Protein AF-A0A533SPH5-F1 (afdb_monomer_lite)

Radius of gyration: 18.31 Å; chains: 1; bounding box: 42×36×53 Å

Foldseek 3Di:
DPDPPDVLQCLLQLLVCCQQQCAPPPPRHGDCVVVVCVVVVVDDPDPCSVCVVVVVQLVVPVVPDPSVVSVVLVVVLVVVLSVLSNLLSLLQVLQLVCLVVVLADDDPPDPDSGNHLVCPCVPVPPDPPRDDVSSNLSNCLVPWQSVQLNVCSVVVNPCSNPPRHVVSSVVSSVVSVVSSVVSVVPDDD

Secondary structure (DSSP, 8-state):
----S-HHHHHHHHHHHHHTTSS-TTT----HHHHHHHHTT-S--SHHHHHHHHHHHHHHHTTTS-HHHHHHHHHHHHHHHHHHHHHHHHHHHHHHHHHHTTSS---TT-SSSS--GGGTTTTT-S--TT--HHHHHHHHIIIIIHHHHHHHHHTT-HHIIIIIIIHHHHHHHHHHHHHHHHHHHH---

Structure (mmCIF, N/CA/C/O backbone):
data_AF-A0A533SPH5-F1
#
_entry.id   AF-A0A533SPH5-F1
#
loop_
_atom_site.group_PDB
_atom_site.id
_atom_site.type_symbol
_atom_site.label_atom_id
_atom_site.label_alt_id
_atom_site.label_comp_id
_atom_site.label_asym_id
_atom_site.label_entity_id
_atom_site.label_seq_id
_atom_site.pdbx_PDB_ins_code
_atom_site.Cartn_x
_atom_site.Cartn_y
_atom_site.Cartn_z
_atom_site.occupancy
_atom_site.B_iso_or_equiv
_atom_site.auth_seq_id
_atom_site.auth_comp_id
_atom_site.auth_asym_id
_atom_site.auth_atom_id
_atom_site.pdbx_PDB_model_num
ATOM 1 N N . LEU A 1 1 ? 4.554 12.595 8.517 1.00 50.22 1 LEU A N 1
ATOM 2 C CA . LEU A 1 1 ? 3.342 11.995 9.118 1.00 50.22 1 LEU A CA 1
ATOM 3 C C . LEU A 1 1 ? 3.678 11.599 10.548 1.00 50.22 1 LEU A C 1
ATOM 5 O O . LEU A 1 1 ? 4.747 11.027 10.735 1.00 50.22 1 LEU A O 1
ATOM 9 N N . HIS A 1 2 ? 2.824 11.891 11.535 1.00 45.62 2 HIS A N 1
ATOM 10 C CA . HIS A 1 2 ? 2.998 11.326 12.877 1.00 45.62 2 HIS A CA 1
ATOM 11 C C . HIS A 1 2 ? 2.583 9.853 12.845 1.00 45.62 2 HIS A C 1
ATOM 13 O O . HIS A 1 2 ? 1.449 9.484 13.129 1.00 45.62 2 HIS A O 1
ATOM 19 N N . LEU A 1 3 ? 3.517 9.021 12.404 1.00 49.38 3 LEU A N 1
ATOM 20 C CA . LEU A 1 3 ? 3.443 7.580 12.549 1.00 49.38 3 LEU A CA 1
ATOM 21 C C . LEU A 1 3 ? 4.056 7.261 13.920 1.00 49.38 3 LEU A C 1
ATOM 23 O O . LEU A 1 3 ? 5.095 7.836 14.249 1.00 49.38 3 LEU A O 1
ATOM 27 N N . PRO A 1 4 ? 3.441 6.396 14.745 1.00 44.53 4 PRO A N 1
ATOM 28 C CA . PRO A 1 4 ? 4.050 5.953 15.994 1.00 44.53 4 PRO A CA 1
ATOM 29 C C . PRO A 1 4 ? 5.496 5.510 15.750 1.00 44.53 4 PRO A C 1
ATOM 31 O O . PRO A 1 4 ? 5.744 4.779 14.790 1.00 44.53 4 PRO A O 1
ATOM 34 N N . ALA A 1 5 ? 6.414 5.969 16.605 1.00 43.00 5 ALA A N 1
ATOM 35 C CA . ALA A 1 5 ? 7.873 5.927 16.453 1.00 43.00 5 ALA A CA 1
ATOM 36 C C . ALA A 1 5 ? 8.498 4.515 16.528 1.00 43.00 5 ALA A C 1
ATOM 38 O O . ALA A 1 5 ? 9.475 4.288 17.238 1.00 43.00 5 ALA A O 1
ATOM 39 N N . ALA A 1 6 ? 7.936 3.540 15.815 1.00 47.00 6 ALA A N 1
ATOM 40 C CA . ALA A 1 6 ? 8.564 2.248 15.598 1.00 47.00 6 ALA A CA 1
ATOM 41 C C . ALA A 1 6 ? 9.538 2.380 14.407 1.00 47.00 6 ALA A C 1
ATOM 43 O O . ALA A 1 6 ? 9.080 2.617 13.287 1.00 47.00 6 ALA A O 1
ATOM 44 N N . PRO A 1 7 ? 10.860 2.215 14.601 1.00 41.62 7 PRO A N 1
ATOM 45 C CA . PRO A 1 7 ? 11.872 2.488 13.572 1.00 41.62 7 PRO A CA 1
ATOM 46 C C . PRO A 1 7 ? 11.686 1.684 12.274 1.00 41.62 7 PRO A C 1
ATOM 48 O O . PRO A 1 7 ? 12.021 2.169 11.198 1.00 41.62 7 PRO A O 1
ATOM 51 N N . HIS A 1 8 ? 11.087 0.492 12.343 1.00 51.03 8 HIS A N 1
ATOM 52 C CA . HIS A 1 8 ? 10.819 -0.349 11.168 1.00 51.03 8 HIS A CA 1
ATOM 53 C C . HIS A 1 8 ? 9.643 0.145 10.312 1.00 51.03 8 HIS A C 1
ATOM 55 O O . HIS A 1 8 ? 9.606 -0.098 9.112 1.00 51.03 8 HIS A O 1
ATOM 61 N N . ARG A 1 9 ? 8.702 0.893 10.903 1.00 58.78 9 ARG A N 1
ATOM 62 C CA . ARG A 1 9 ? 7.465 1.307 10.227 1.00 58.78 9 ARG A CA 1
ATOM 63 C C . ARG A 1 9 ? 7.708 2.364 9.148 1.00 58.78 9 ARG A C 1
ATOM 65 O O . ARG A 1 9 ? 7.001 2.374 8.151 1.00 58.78 9 ARG A O 1
ATOM 72 N N . HIS A 1 10 ? 8.712 3.223 9.322 1.00 61.75 10 HIS A N 1
ATOM 73 C CA . HIS A 1 10 ? 9.077 4.217 8.309 1.00 61.75 10 HIS A CA 1
ATOM 74 C C . HIS A 1 10 ? 9.697 3.564 7.070 1.00 61.75 10 HIS A C 1
ATOM 76 O O . HIS A 1 10 ? 9.250 3.829 5.961 1.00 61.75 10 HIS A O 1
ATOM 82 N N . ALA A 1 11 ? 10.646 2.642 7.258 1.00 66.25 11 ALA A N 1
ATOM 83 C CA . ALA A 1 11 ? 11.302 1.951 6.147 1.00 66.25 11 ALA A CA 1
ATOM 84 C C . ALA A 1 11 ? 10.314 1.161 5.269 1.00 66.25 11 ALA A C 1
ATOM 86 O O . ALA A 1 11 ? 10.463 1.141 4.050 1.00 66.25 11 ALA A O 1
ATOM 87 N N . ASP A 1 12 ? 9.288 0.566 5.881 1.00 77.50 12 ASP A N 1
ATOM 88 C CA . ASP A 1 12 ? 8.272 -0.210 5.166 1.00 77.50 12 ASP A CA 1
ATOM 89 C C . ASP A 1 12 ? 7.229 0.684 4.455 1.00 77.50 12 ASP A C 1
ATOM 91 O O . ASP A 1 12 ? 6.662 0.293 3.436 1.00 77.50 12 ASP A O 1
ATOM 95 N N . GLN A 1 13 ? 6.974 1.900 4.957 1.00 78.38 13 GLN A N 1
ATOM 96 C CA . GLN A 1 13 ? 5.937 2.800 4.428 1.00 78.38 13 GLN A CA 1
ATOM 97 C C . GLN A 1 13 ? 6.463 3.848 3.442 1.00 78.38 13 GLN A C 1
ATOM 99 O O . GLN A 1 13 ? 5.707 4.292 2.573 1.00 78.38 13 GLN A O 1
ATOM 104 N N . ASP A 1 14 ? 7.741 4.218 3.531 1.00 85.69 14 ASP A N 1
ATOM 105 C CA . ASP A 1 14 ? 8.368 5.208 2.653 1.00 85.69 14 ASP A CA 1
ATOM 106 C C . ASP A 1 14 ? 8.197 4.879 1.157 1.00 85.69 14 ASP A C 1
ATOM 108 O O . ASP A 1 14 ? 7.782 5.780 0.426 1.00 85.69 14 ASP A O 1
ATOM 112 N N . PRO A 1 15 ? 8.383 3.628 0.676 1.00 91.94 15 PRO A N 1
ATOM 113 C CA . PRO A 1 15 ? 8.165 3.308 -0.737 1.00 91.94 15 PRO A CA 1
ATOM 114 C C . PRO A 1 15 ? 6.724 3.572 -1.189 1.00 91.94 15 PRO A C 1
ATOM 116 O O . PRO A 1 15 ? 6.487 4.080 -2.283 1.00 91.94 15 PRO A O 1
ATOM 119 N N . THR A 1 16 ? 5.741 3.290 -0.328 1.00 92.44 16 THR A N 1
ATOM 120 C CA . THR A 1 16 ? 4.328 3.570 -0.630 1.00 92.44 16 THR A CA 1
ATOM 121 C C . THR A 1 16 ? 4.068 5.074 -0.684 1.00 92.44 16 THR A C 1
ATOM 123 O O . THR A 1 16 ? 3.380 5.548 -1.586 1.00 92.44 16 THR A O 1
ATOM 126 N N . LEU A 1 17 ? 4.644 5.851 0.240 1.00 91.06 17 LEU A N 1
ATOM 127 C CA . LEU A 1 17 ? 4.539 7.312 0.219 1.00 91.06 17 LEU A CA 1
ATOM 128 C C . LEU A 1 17 ? 5.228 7.920 -1.012 1.00 91.06 17 LEU A C 1
ATOM 130 O O . LEU A 1 17 ? 4.705 8.877 -1.580 1.00 91.06 17 LEU A O 1
ATOM 134 N N . GLN A 1 18 ? 6.349 7.352 -1.457 1.00 92.31 18 GLN A N 1
ATOM 135 C CA . GLN A 1 18 ? 7.016 7.732 -2.704 1.00 92.31 18 GLN A CA 1
ATOM 136 C C . GLN A 1 18 ? 6.155 7.396 -3.929 1.00 92.31 18 GLN A C 1
ATOM 138 O O . GLN A 1 18 ? 5.974 8.244 -4.801 1.00 92.31 18 GLN A O 1
ATOM 143 N N . ALA A 1 19 ? 5.542 6.208 -3.966 1.00 92.75 19 ALA A N 1
ATOM 144 C CA . ALA A 1 19 ? 4.661 5.794 -5.059 1.00 92.75 19 ALA A CA 1
ATOM 145 C C . ALA A 1 19 ? 3.362 6.617 -5.130 1.00 92.75 19 ALA A C 1
ATOM 147 O O . ALA A 1 19 ? 2.798 6.804 -6.206 1.00 92.75 19 ALA A O 1
ATOM 148 N N . LEU A 1 20 ? 2.894 7.153 -4.001 1.00 91.50 20 LEU A N 1
ATOM 149 C CA . LEU A 1 20 ? 1.784 8.111 -3.938 1.00 91.50 20 LEU A CA 1
ATOM 150 C C . LEU A 1 20 ? 2.213 9.554 -4.246 1.00 91.50 20 LEU A C 1
ATOM 152 O O . LEU A 1 20 ? 1.379 10.457 -4.219 1.00 91.50 20 LEU A O 1
ATOM 156 N N . GLY A 1 21 ? 3.503 9.795 -4.488 1.00 89.06 21 GLY A N 1
ATOM 157 C CA . GLY A 1 21 ? 4.053 11.130 -4.692 1.00 89.06 21 GLY A CA 1
ATOM 158 C C . GLY A 1 21 ? 4.018 12.008 -3.442 1.00 89.06 21 GLY A C 1
ATOM 159 O O . GLY A 1 21 ? 4.173 13.209 -3.569 1.00 89.06 21 GLY A O 1
ATOM 160 N N . VAL A 1 22 ? 3.807 11.459 -2.243 1.00 88.81 22 VAL A N 1
ATOM 161 C CA . VAL A 1 22 ? 3.829 12.200 -0.963 1.00 88.81 22 VAL A CA 1
ATOM 162 C C . VAL A 1 22 ? 5.261 12.466 -0.489 1.00 88.81 22 VAL A C 1
ATOM 164 O O . VAL A 1 22 ? 5.497 13.402 0.275 1.00 88.81 22 VAL A O 1
ATOM 167 N N . LEU A 1 23 ? 6.218 11.664 -0.953 1.00 89.56 23 LEU A N 1
ATOM 168 C CA . LEU A 1 23 ? 7.653 11.876 -0.784 1.00 89.56 23 LEU A CA 1
ATOM 169 C C . LEU A 1 23 ? 8.331 11.828 -2.153 1.00 89.56 23 LEU A C 1
ATOM 171 O O . LEU A 1 23 ? 7.978 11.000 -2.989 1.00 89.56 23 LEU A O 1
ATOM 175 N N . ASP A 1 24 ? 9.328 12.680 -2.372 1.00 88.56 24 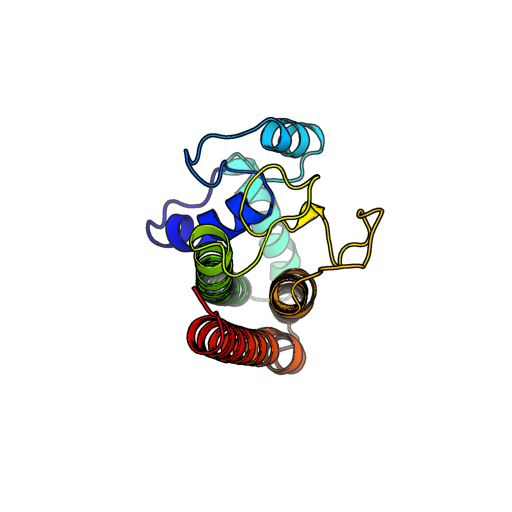ASP A N 1
ATOM 176 C CA . ASP A 1 24 ? 10.176 12.583 -3.559 1.00 88.56 24 ASP A CA 1
ATOM 177 C C . ASP A 1 24 ? 10.970 11.252 -3.542 1.00 88.56 24 ASP A C 1
ATOM 179 O O . ASP A 1 24 ? 11.599 10.920 -2.525 1.00 88.56 24 ASP A O 1
ATOM 183 N N . PRO A 1 25 ? 10.963 10.460 -4.633 1.00 87.44 25 PRO A N 1
ATOM 184 C CA . PRO A 1 25 ? 11.667 9.180 -4.683 1.00 87.44 25 PRO A CA 1
ATOM 185 C C . PRO A 1 25 ? 13.189 9.268 -4.481 1.00 87.44 25 PRO A C 1
ATOM 187 O O . PRO A 1 25 ? 13.789 8.332 -3.953 1.00 87.44 25 PRO A O 1
ATOM 190 N N . ALA A 1 26 ? 13.816 10.375 -4.885 1.00 84.81 26 ALA A N 1
ATOM 191 C CA . ALA A 1 26 ? 15.260 10.579 -4.824 1.00 84.81 26 ALA A CA 1
ATOM 192 C C . ALA A 1 26 ? 15.697 11.293 -3.538 1.00 84.81 26 ALA A C 1
ATOM 194 O O . ALA A 1 26 ? 16.651 10.865 -2.891 1.00 84.81 26 ALA A O 1
ATOM 195 N N . THR A 1 27 ? 15.012 12.373 -3.155 1.00 84.75 27 THR A N 1
ATOM 196 C CA . THR A 1 27 ? 15.425 13.225 -2.025 1.00 84.75 27 THR A CA 1
ATOM 197 C C . THR A 1 27 ? 14.689 12.912 -0.725 1.00 84.75 27 THR A C 1
ATOM 199 O O . THR A 1 27 ? 15.119 13.359 0.337 1.00 84.75 27 THR A O 1
ATOM 202 N N . ARG A 1 28 ? 13.573 12.169 -0.788 1.00 78.81 28 ARG A N 1
ATOM 203 C CA . ARG A 1 28 ? 12.634 11.935 0.327 1.00 78.81 28 ARG A CA 1
ATOM 204 C C . ARG A 1 28 ? 12.042 13.214 0.925 1.00 78.81 28 ARG A C 1
ATOM 206 O O . ARG A 1 28 ? 11.484 13.185 2.020 1.00 78.81 28 ARG A O 1
ATOM 213 N N . THR A 1 29 ? 12.137 14.341 0.223 1.00 79.88 29 THR A N 1
ATOM 214 C CA . THR A 1 29 ? 11.524 15.595 0.668 1.00 79.88 29 THR A CA 1
ATOM 215 C C . THR A 1 29 ? 10.058 15.650 0.243 1.00 79.88 29 THR A C 1
ATOM 217 O O . THR A 1 29 ? 9.728 15.144 -0.831 1.00 79.88 29 THR A O 1
ATOM 220 N N . PRO A 1 30 ? 9.164 16.272 1.027 1.00 77.69 30 PRO A N 1
ATOM 221 C CA . PRO A 1 30 ? 7.772 16.426 0.626 1.00 77.69 30 PRO A CA 1
ATOM 222 C C . PRO A 1 30 ? 7.593 17.308 -0.622 1.00 77.69 30 PRO A C 1
ATOM 224 O O . PRO A 1 30 ? 8.029 18.459 -0.603 1.00 77.69 30 PRO A O 1
ATOM 227 N N . PRO A 1 31 ? 6.931 16.821 -1.683 1.00 77.75 31 PRO A N 1
ATOM 228 C CA . PRO A 1 31 ? 6.565 17.615 -2.853 1.00 77.75 31 PRO A CA 1
ATOM 229 C C . PRO A 1 31 ? 5.163 18.254 -2.671 1.00 77.75 31 PRO A C 1
ATOM 231 O O . PRO A 1 31 ? 4.491 17.979 -1.670 1.00 77.75 31 PRO A O 1
ATOM 234 N N . PRO A 1 32 ? 4.658 19.061 -3.633 1.00 84.81 32 PRO A N 1
ATOM 235 C CA . PRO A 1 32 ? 3.359 19.751 -3.527 1.00 84.81 32 PRO A CA 1
ATOM 236 C C . PRO A 1 32 ? 2.150 18.848 -3.237 1.00 84.81 32 PRO A C 1
ATOM 238 O O . PRO A 1 32 ? 1.152 19.295 -2.673 1.00 84.81 32 PRO A O 1
ATOM 241 N N . VAL A 1 33 ? 2.234 17.558 -3.578 1.00 84.50 33 VAL A N 1
ATOM 242 C CA . VAL A 1 33 ? 1.197 16.565 -3.258 1.00 84.50 33 VAL A CA 1
ATOM 243 C C . VAL A 1 33 ? 0.961 16.463 -1.747 1.00 84.50 33 VAL A C 1
ATOM 245 O O . VAL A 1 33 ? -0.182 16.278 -1.334 1.00 84.50 33 VAL A O 1
ATOM 248 N N . LEU A 1 34 ? 1.987 16.637 -0.898 1.00 85.00 34 LEU A N 1
ATOM 249 C CA . LEU A 1 34 ? 1.783 16.631 0.555 1.00 85.00 34 LEU A CA 1
ATOM 250 C C . LEU A 1 34 ? 0.848 17.769 0.995 1.00 85.00 34 LEU A C 1
ATOM 252 O O . LEU A 1 34 ? 0.053 17.589 1.918 1.00 85.00 34 LEU A O 1
ATOM 256 N N . ASP A 1 35 ? 0.920 18.930 0.349 1.00 87.00 35 ASP A N 1
ATOM 257 C CA . ASP A 1 35 ? 0.057 20.057 0.696 1.00 87.00 35 ASP A CA 1
ATOM 258 C C . ASP A 1 35 ? -1.387 19.818 0.254 1.00 87.00 35 ASP A C 1
ATOM 260 O O . ASP A 1 35 ? -2.305 20.130 1.010 1.00 87.00 35 ASP A O 1
ATOM 264 N N . ALA A 1 36 ? -1.602 19.142 -0.879 1.00 88.44 36 ALA A N 1
ATOM 265 C CA . ALA A 1 36 ? -2.926 18.640 -1.242 1.00 88.44 36 ALA A CA 1
ATOM 266 C C . ALA A 1 36 ? -3.450 17.631 -0.200 1.00 88.44 36 ALA A C 1
ATOM 268 O O . ALA A 1 36 ? -4.572 17.778 0.279 1.00 88.44 36 ALA A O 1
ATOM 269 N N . VAL A 1 37 ? -2.626 16.663 0.226 1.00 86.44 37 VAL A N 1
ATOM 270 C CA . VAL A 1 37 ? -2.979 15.675 1.269 1.00 86.44 37 VAL A CA 1
ATOM 271 C C . VAL A 1 37 ? -3.408 16.349 2.577 1.00 86.44 37 VAL A C 1
ATOM 273 O O . VAL A 1 37 ? -4.369 15.901 3.205 1.00 86.44 37 VAL A O 1
ATOM 276 N N . LYS A 1 38 ? -2.729 17.432 2.978 1.00 87.44 38 LYS A N 1
ATOM 277 C CA . LYS A 1 38 ? -3.114 18.251 4.139 1.00 87.44 38 LYS A CA 1
ATOM 278 C C . LYS A 1 38 ? -4.431 18.989 3.907 1.00 87.44 38 LYS A C 1
ATOM 280 O O . LYS A 1 38 ? -5.296 18.957 4.775 1.00 87.44 38 LYS A O 1
ATOM 285 N N . ALA A 1 39 ? -4.575 19.651 2.758 1.00 90.38 39 ALA A N 1
ATOM 286 C CA . ALA A 1 39 ? -5.721 20.506 2.452 1.00 90.38 39 ALA A CA 1
ATOM 287 C C . ALA A 1 39 ? -7.056 19.747 2.450 1.00 90.38 39 ALA A C 1
ATOM 289 O O . ALA A 1 39 ? -8.083 20.326 2.792 1.00 90.38 39 ALA A O 1
ATOM 290 N N . VAL A 1 40 ? -7.041 18.456 2.100 1.00 90.38 40 VAL A N 1
ATOM 291 C CA . VAL A 1 40 ? -8.236 17.595 2.082 1.00 90.38 40 VAL A CA 1
ATOM 292 C C . VAL A 1 40 ? -8.300 16.584 3.240 1.00 90.38 40 VAL A C 1
ATOM 294 O O . VAL A 1 40 ? -9.078 15.637 3.177 1.00 90.38 40 VAL A O 1
ATOM 297 N N . ASP A 1 41 ? -7.497 16.771 4.296 1.00 86.75 41 ASP A N 1
ATOM 298 C CA . ASP A 1 41 ? -7.473 15.930 5.510 1.00 86.75 41 ASP A CA 1
ATOM 299 C C . ASP A 1 41 ? -7.373 14.408 5.234 1.00 86.75 41 ASP A C 1
ATOM 301 O O . ASP A 1 41 ? -8.001 13.574 5.898 1.00 86.75 41 ASP A O 1
ATOM 305 N N . LEU A 1 42 ? -6.553 14.025 4.246 1.00 85.38 42 LEU A N 1
ATOM 306 C CA . LEU A 1 42 ? -6.368 12.622 3.838 1.00 85.38 42 LEU A CA 1
ATOM 307 C C . LEU A 1 42 ? -5.429 11.829 4.756 1.00 85.38 42 LEU A C 1
ATOM 309 O O . LEU A 1 42 ? -5.394 10.601 4.690 1.00 85.38 42 LEU A O 1
ATOM 313 N N . ALA A 1 43 ? -4.652 12.503 5.605 1.00 85.38 43 ALA A N 1
ATOM 314 C CA . ALA A 1 43 ? -3.704 11.866 6.511 1.00 85.38 43 ALA A CA 1
ATOM 315 C C . ALA A 1 43 ? -3.794 12.458 7.919 1.00 85.38 43 ALA A C 1
ATOM 317 O O . ALA A 1 43 ? -3.898 13.669 8.100 1.00 85.38 43 ALA A O 1
ATOM 318 N N . ARG A 1 44 ? -3.670 11.605 8.940 1.00 87.62 44 ARG A N 1
ATOM 319 C CA . ARG A 1 44 ? -3.557 12.046 10.336 1.00 87.62 44 ARG A CA 1
ATOM 320 C C . ARG A 1 44 ? -2.104 12.406 10.630 1.00 87.62 44 ARG A C 1
ATOM 322 O O . ARG A 1 44 ? -1.221 11.552 10.611 1.00 87.62 44 ARG A O 1
ATOM 329 N N . LEU A 1 45 ? -1.848 13.699 10.830 1.00 84.31 45 LEU A N 1
ATOM 330 C CA . LEU A 1 45 ? -0.490 14.246 10.938 1.00 84.31 45 LEU A CA 1
ATOM 331 C C . LEU A 1 45 ? -0.039 14.529 12.370 1.00 84.31 45 LEU A C 1
ATOM 333 O O . LEU A 1 45 ? 1.151 14.764 12.568 1.00 84.31 45 LEU A O 1
ATOM 337 N N . THR A 1 46 ? -0.947 14.474 13.344 1.00 85.38 46 THR A N 1
ATOM 338 C CA . THR A 1 46 ? -0.646 14.616 14.774 1.00 85.38 46 THR A CA 1
ATOM 339 C C . THR A 1 46 ? -1.001 13.338 15.525 1.00 85.38 46 THR A C 1
ATOM 341 O O . THR A 1 46 ? -1.807 12.531 15.051 1.00 85.38 46 THR A O 1
ATOM 344 N N . LYS A 1 47 ? -0.409 13.156 16.709 1.00 85.25 47 LYS A N 1
ATOM 345 C CA . LYS A 1 47 ? -0.704 12.016 17.581 1.00 85.25 47 LYS A CA 1
ATOM 346 C C . LYS A 1 47 ? -2.171 11.986 17.976 1.00 85.25 47 LYS A C 1
ATOM 348 O O . LYS A 1 47 ? -2.819 10.950 17.902 1.00 85.25 47 LYS A O 1
ATOM 353 N N . GLU A 1 48 ? -2.696 13.143 18.346 1.00 89.69 48 GLU A N 1
ATOM 354 C CA . GLU A 1 48 ? -4.059 13.316 18.826 1.00 89.69 48 GLU A CA 1
ATOM 355 C C . GLU A 1 48 ? -5.059 12.932 17.730 1.00 89.69 48 GLU A C 1
ATOM 357 O O . GLU A 1 48 ? -5.997 12.174 17.975 1.00 89.69 48 GLU A O 1
ATOM 362 N N . ALA A 1 49 ? -4.819 13.388 16.495 1.00 89.56 49 ALA A N 1
ATOM 363 C CA . ALA A 1 49 ? -5.656 13.058 15.347 1.00 89.56 49 ALA A CA 1
ATOM 364 C C . ALA A 1 49 ? -5.556 11.572 14.953 1.00 89.56 49 ALA A C 1
ATOM 366 O O . ALA A 1 49 ? -6.527 11.006 14.449 1.00 89.56 49 ALA A O 1
ATOM 367 N N . PHE A 1 50 ? -4.402 10.934 15.178 1.00 88.06 50 PHE A N 1
ATOM 368 C CA . PHE A 1 50 ? -4.195 9.505 14.935 1.00 88.06 50 PHE A CA 1
ATOM 369 C C . PHE A 1 50 ? -4.880 8.625 15.996 1.00 88.06 50 PHE A C 1
ATOM 371 O O . PHE A 1 50 ? -5.518 7.628 15.658 1.00 88.06 50 PHE A O 1
ATOM 378 N N . ASP A 1 51 ? -4.801 9.008 17.271 1.00 89.75 51 ASP A N 1
ATOM 379 C CA . ASP A 1 51 ? -5.338 8.226 18.389 1.00 89.75 51 ASP A CA 1
ATOM 380 C C . ASP A 1 51 ? -6.858 8.381 18.552 1.00 89.75 51 ASP A C 1
ATOM 382 O O . ASP A 1 51 ? -7.534 7.449 18.998 1.00 89.75 51 ASP A O 1
ATOM 386 N N . ALA A 1 52 ? -7.431 9.534 18.189 1.00 93.81 52 ALA A N 1
ATOM 387 C CA . ALA A 1 52 ? -8.856 9.803 18.389 1.00 93.81 52 ALA A CA 1
ATOM 388 C C . ALA A 1 52 ? -9.789 8.757 17.726 1.00 93.81 52 ALA A C 1
ATOM 390 O O . ALA A 1 52 ? -10.688 8.257 18.413 1.00 93.81 52 ALA A O 1
ATOM 391 N N . PRO A 1 53 ? -9.586 8.334 16.457 1.00 93.25 53 PRO A N 1
ATOM 392 C CA . PRO A 1 53 ? -10.374 7.259 15.849 1.00 93.25 53 PRO A CA 1
ATOM 393 C C . PRO A 1 53 ? -10.226 5.909 16.563 1.00 93.25 53 PRO A C 1
ATOM 395 O O . PRO A 1 53 ? -11.218 5.198 16.733 1.00 93.25 53 PRO A O 1
ATOM 398 N N . ARG A 1 54 ? -9.013 5.563 17.022 1.00 94.50 54 ARG A N 1
ATOM 399 C CA . ARG A 1 54 ? -8.749 4.325 17.775 1.00 94.50 54 ARG A CA 1
ATOM 400 C C . ARG A 1 54 ? -9.526 4.310 19.087 1.00 94.50 54 ARG A C 1
ATOM 402 O O . ARG A 1 54 ? -10.226 3.340 19.367 1.00 94.50 54 ARG A O 1
ATOM 409 N N . ASN A 1 55 ? -9.449 5.394 19.854 1.00 96.44 55 ASN A N 1
ATOM 410 C CA . ASN A 1 55 ? -10.151 5.517 21.131 1.00 96.44 55 ASN A CA 1
ATOM 411 C C . ASN A 1 55 ? -11.673 5.489 20.946 1.00 96.44 55 ASN A C 1
ATOM 413 O O . ASN A 1 55 ? -12.374 4.822 21.707 1.00 96.44 55 ASN A O 1
ATOM 417 N N . LYS A 1 56 ? -12.183 6.139 19.889 1.00 97.88 56 LYS A N 1
ATOM 418 C CA . LYS A 1 56 ? -13.600 6.061 19.513 1.00 97.88 56 LYS A CA 1
ATOM 419 C C . LYS A 1 56 ? -14.029 4.619 19.235 1.00 97.88 56 LYS A C 1
ATOM 421 O O . LYS A 1 56 ? -15.069 4.200 19.738 1.00 97.88 56 LYS A O 1
ATOM 426 N N . MET A 1 57 ? -13.243 3.862 18.466 1.00 97.31 57 MET A N 1
ATOM 427 C CA . MET A 1 57 ? -13.568 2.471 18.143 1.00 97.31 57 MET A CA 1
ATOM 428 C C . MET A 1 57 ? -13.564 1.586 19.393 1.00 97.31 57 MET A C 1
ATOM 430 O O . MET A 1 57 ? -14.520 0.848 19.610 1.00 97.31 57 MET A O 1
ATOM 434 N N . ILE A 1 58 ? -12.560 1.737 20.267 1.00 97.94 58 ILE A N 1
ATOM 435 C CA . ILE A 1 58 ? -12.515 1.029 21.554 1.00 97.94 58 ILE A CA 1
ATOM 436 C C . ILE A 1 58 ? -13.793 1.299 22.358 1.00 97.94 58 ILE A C 1
ATOM 438 O O . ILE A 1 58 ? -14.455 0.360 22.784 1.00 97.94 58 ILE A O 1
ATOM 442 N N . GLY A 1 59 ? -14.199 2.566 22.492 1.00 98.38 59 GLY A N 1
ATOM 443 C CA . GLY A 1 59 ? -15.414 2.931 23.225 1.00 98.38 59 GLY A CA 1
ATOM 444 C C . GLY A 1 59 ? -16.711 2.370 22.627 1.00 98.38 59 GLY A C 1
ATOM 445 O O . GLY A 1 59 ? -17.649 2.089 23.370 1.00 98.38 59 GLY A O 1
ATOM 446 N N . ILE A 1 60 ? -16.788 2.189 21.305 1.00 98.19 60 ILE A N 1
ATOM 447 C CA . ILE A 1 60 ? -17.953 1.579 20.643 1.00 98.19 60 ILE A CA 1
ATOM 448 C C . ILE A 1 60 ? -17.984 0.072 20.901 1.00 98.19 60 ILE A C 1
ATOM 450 O O . ILE A 1 60 ? -19.000 -0.445 21.359 1.00 98.19 60 ILE A O 1
ATOM 454 N N . CYS A 1 61 ? -16.883 -0.629 20.631 1.00 97.56 61 CYS A N 1
ATOM 455 C CA . CYS A 1 61 ? -16.823 -2.087 20.722 1.00 97.56 61 CYS A CA 1
ATOM 456 C C . CYS A 1 61 ? -16.892 -2.581 22.177 1.00 97.56 61 CYS A C 1
ATOM 458 O O . CYS A 1 61 ? -17.489 -3.626 22.444 1.00 97.56 61 CYS A O 1
ATOM 460 N N . SER A 1 62 ? -16.364 -1.801 23.128 1.00 98.44 62 SER A N 1
ATOM 461 C CA . SER A 1 62 ? -16.433 -2.105 24.563 1.00 98.44 62 SER A CA 1
ATOM 462 C C . SER A 1 62 ? -17.848 -2.018 25.153 1.00 98.44 62 SER A C 1
ATOM 464 O O . SER A 1 62 ? -18.045 -2.370 26.311 1.00 98.44 62 SER A O 1
ATOM 466 N N . LYS A 1 63 ? -18.859 -1.584 24.382 1.00 98.50 63 LYS A N 1
ATOM 467 C CA . LYS A 1 63 ? -20.272 -1.688 24.793 1.00 98.50 63 LYS A CA 1
ATOM 468 C C . LYS A 1 63 ? -20.771 -3.134 24.829 1.00 98.50 63 LYS A C 1
ATOM 470 O O . LYS A 1 63 ? -21.754 -3.409 25.509 1.00 98.50 63 LYS A O 1
ATOM 475 N N . CYS A 1 64 ? -20.127 -4.032 24.081 1.00 98.56 64 CYS A N 1
ATOM 476 C CA . CYS A 1 64 ? -20.538 -5.433 23.947 1.00 98.56 64 CYS A CA 1
ATOM 477 C C . CYS A 1 64 ? -19.410 -6.432 24.252 1.00 98.56 64 CYS A C 1
ATOM 479 O O . CYS A 1 64 ? -19.694 -7.574 24.599 1.00 98.56 64 CYS A O 1
ATOM 481 N N . HIS A 1 65 ? -18.145 -6.026 24.129 1.00 98.31 65 HIS A N 1
ATOM 482 C CA . HIS A 1 65 ? -16.979 -6.884 24.345 1.00 98.31 65 HIS A CA 1
ATOM 483 C C . HIS A 1 65 ? -16.091 -6.358 25.477 1.00 98.31 65 HIS A C 1
ATOM 485 O O . HIS A 1 65 ? -16.140 -5.176 25.811 1.00 98.31 65 HIS A O 1
ATOM 491 N N . SER A 1 66 ? -15.240 -7.215 26.052 1.00 98.44 66 SER A N 1
ATOM 492 C CA . SER A 1 66 ? -14.228 -6.741 27.000 1.00 98.44 66 SER A CA 1
ATOM 493 C C . SER A 1 66 ? -13.239 -5.806 26.305 1.00 98.44 66 SER A C 1
ATOM 495 O O . SER A 1 66 ? -12.898 -5.974 25.131 1.00 98.44 66 SER A O 1
ATOM 497 N N . THR A 1 67 ? -12.754 -4.812 27.042 1.00 98.06 67 THR A N 1
ATOM 498 C CA . THR A 1 67 ? -11.810 -3.829 26.500 1.00 98.06 67 THR A CA 1
ATOM 499 C C . THR A 1 67 ? -10.499 -4.489 26.071 1.00 98.06 67 THR A C 1
ATOM 501 O O . THR A 1 67 ? -9.898 -4.080 25.079 1.00 98.06 67 THR A O 1
ATOM 504 N N . GLU A 1 68 ? -10.069 -5.528 26.782 1.00 98.19 68 GLU A N 1
ATOM 505 C CA . GLU A 1 68 ? -8.896 -6.341 26.469 1.00 98.19 68 GLU A CA 1
ATOM 506 C C . GLU A 1 68 ? -9.058 -7.033 25.114 1.00 98.19 68 GLU A C 1
ATOM 508 O O . GLU A 1 68 ? -8.184 -6.903 24.260 1.00 98.19 68 GLU A O 1
ATOM 513 N N . TYR A 1 69 ? -10.203 -7.687 24.878 1.00 97.62 69 TYR A N 1
ATOM 514 C CA . TYR A 1 69 ? -10.494 -8.334 23.598 1.00 97.62 69 TYR A CA 1
ATOM 515 C C . TYR A 1 69 ? -10.477 -7.324 22.448 1.00 97.62 69 TYR A C 1
ATOM 517 O O . TYR A 1 69 ? -9.844 -7.555 21.423 1.00 97.62 69 TYR A O 1
ATOM 525 N N . VAL A 1 70 ? -11.131 -6.173 22.625 1.00 97.75 70 VAL A N 1
ATOM 526 C CA . VAL A 1 70 ? -11.196 -5.127 21.595 1.00 97.75 70 VAL A CA 1
ATOM 527 C C . VAL A 1 70 ? -9.808 -4.593 21.246 1.00 97.75 70 VAL A C 1
ATOM 529 O O . VAL A 1 70 ? -9.478 -4.445 20.068 1.00 97.75 70 VAL A O 1
ATOM 532 N N . LYS A 1 71 ? -8.982 -4.306 22.259 1.00 96.88 71 LYS A N 1
ATOM 533 C CA . LYS A 1 71 ? -7.605 -3.844 22.049 1.00 96.88 71 LYS A CA 1
ATOM 534 C C . LYS A 1 71 ? -6.779 -4.886 21.302 1.00 96.88 71 LYS A C 1
ATOM 536 O O . LYS A 1 71 ? -6.051 -4.503 20.390 1.00 96.88 71 LYS A O 1
ATOM 541 N N . GLU A 1 72 ? -6.925 -6.164 21.644 1.00 96.94 72 GLU A N 1
ATOM 542 C CA . GLU A 1 72 ? -6.208 -7.249 20.974 1.00 96.94 72 GLU A CA 1
ATOM 543 C C . GLU A 1 72 ? -6.621 -7.377 19.502 1.00 96.94 72 GLU A C 1
ATOM 545 O O . GLU A 1 72 ? -5.7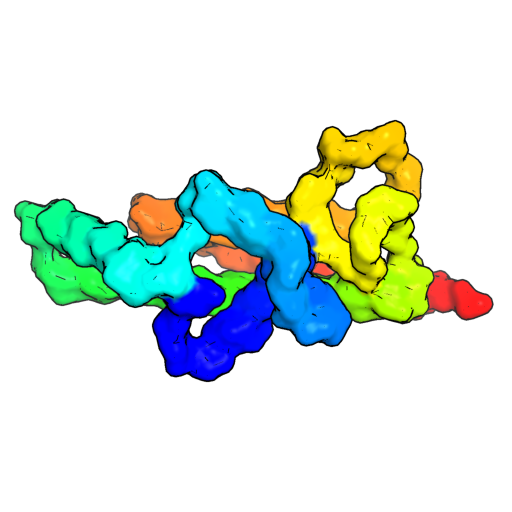62 -7.369 18.626 1.00 96.94 72 GLU A O 1
ATOM 550 N N . GLN A 1 73 ? -7.923 -7.374 19.193 1.00 95.88 73 GLN A N 1
ATOM 551 C CA . GLN A 1 73 ? -8.404 -7.452 17.805 1.00 95.88 73 GLN A CA 1
ATOM 552 C C . GLN A 1 73 ? -7.904 -6.281 16.946 1.00 95.88 73 GLN A C 1
ATOM 554 O O . GLN A 1 73 ? -7.426 -6.475 15.827 1.00 95.88 73 GLN A O 1
ATOM 559 N N . LEU A 1 74 ? -7.959 -5.053 17.474 1.00 95.81 74 LEU A N 1
ATOM 560 C CA . LEU A 1 74 ? -7.460 -3.876 16.758 1.00 95.81 74 LEU A CA 1
ATOM 561 C C . LEU A 1 74 ? -5.937 -3.916 16.584 1.00 95.81 74 LEU A C 1
ATOM 563 O O . LEU A 1 74 ? -5.438 -3.515 15.535 1.00 95.81 74 LEU A O 1
ATOM 567 N N . LYS A 1 75 ? -5.203 -4.433 17.577 1.00 94.94 75 LYS A N 1
ATOM 568 C CA . LYS A 1 75 ? -3.758 -4.645 17.476 1.00 94.94 75 LYS A CA 1
ATOM 569 C C . LYS A 1 75 ? -3.418 -5.692 16.410 1.00 94.94 75 LYS A C 1
ATOM 571 O O . LYS A 1 75 ? -2.510 -5.461 15.620 1.00 94.94 75 LYS A O 1
ATOM 576 N N . MET A 1 76 ? -4.152 -6.803 16.336 1.00 93.75 76 MET A N 1
ATOM 577 C CA . MET A 1 76 ? -3.975 -7.801 15.274 1.00 93.75 76 MET A CA 1
ATOM 578 C C . MET A 1 76 ? -4.188 -7.184 13.883 1.00 93.75 76 MET A C 1
ATOM 580 O O . MET A 1 76 ? -3.416 -7.460 12.963 1.00 93.75 76 MET A O 1
ATOM 584 N N . GLY A 1 77 ? -5.189 -6.304 13.747 1.00 93.31 77 GLY A N 1
ATOM 585 C CA . GLY A 1 77 ? -5.415 -5.500 12.543 1.00 93.31 77 GLY A CA 1
ATOM 586 C C . GLY A 1 77 ? -4.250 -4.556 12.211 1.00 93.31 77 GLY A C 1
ATOM 587 O O . GLY A 1 77 ? -3.870 -4.429 11.051 1.00 93.31 77 GLY A O 1
ATOM 588 N N . ASP A 1 78 ? -3.622 -3.931 13.207 1.00 93.25 78 ASP A N 1
ATOM 589 C CA . ASP A 1 78 ? -2.419 -3.114 12.985 1.00 93.25 78 ASP A CA 1
ATOM 590 C C . ASP A 1 78 ? -1.220 -3.967 12.544 1.00 93.25 78 ASP A C 1
ATOM 592 O O . ASP A 1 78 ? -0.497 -3.603 11.614 1.00 93.25 78 ASP A O 1
ATOM 596 N N . ASP A 1 79 ? -1.017 -5.116 13.192 1.00 92.88 79 ASP A N 1
ATOM 597 C CA . ASP A 1 79 ? 0.117 -6.006 12.943 1.00 92.88 79 ASP A CA 1
ATOM 598 C C . ASP A 1 79 ? 0.090 -6.571 11.515 1.00 92.88 79 ASP A C 1
ATOM 600 O O . ASP A 1 79 ? 1.131 -6.648 10.856 1.00 92.88 79 ASP A O 1
ATOM 604 N N . ILE A 1 80 ? -1.084 -6.971 11.010 1.00 92.06 80 ILE A N 1
ATOM 605 C CA . ILE A 1 80 ? -1.201 -7.438 9.624 1.00 92.06 80 ILE A CA 1
ATOM 606 C C . ILE A 1 80 ? -0.954 -6.305 8.630 1.00 92.06 80 ILE A C 1
ATOM 608 O O . ILE A 1 80 ? -0.281 -6.534 7.627 1.00 92.06 80 ILE A O 1
ATOM 612 N N . MET A 1 81 ? -1.418 -5.083 8.912 1.00 93.00 81 MET A N 1
ATOM 613 C CA . MET A 1 81 ? -1.175 -3.951 8.020 1.00 93.00 81 MET A CA 1
ATOM 614 C C . MET A 1 81 ? 0.306 -3.593 7.959 1.00 93.00 81 MET A C 1
ATOM 616 O O . MET A 1 81 ? 0.809 -3.324 6.875 1.00 93.00 81 MET A O 1
ATOM 620 N N . MET A 1 82 ? 1.034 -3.692 9.074 1.00 91.44 82 MET A N 1
ATOM 621 C CA . MET A 1 82 ? 2.493 -3.544 9.065 1.00 91.44 82 MET A CA 1
ATOM 622 C C . MET A 1 82 ? 3.177 -4.602 8.190 1.00 91.44 82 MET A C 1
ATOM 624 O O . MET A 1 82 ? 4.074 -4.283 7.413 1.00 91.44 82 MET A O 1
ATOM 628 N N . LYS A 1 83 ? 2.746 -5.866 8.275 1.00 94.06 83 LYS A N 1
ATOM 629 C CA . LYS A 1 83 ? 3.293 -6.944 7.433 1.00 94.06 83 LYS A CA 1
ATOM 630 C C . LYS A 1 83 ? 2.954 -6.743 5.952 1.00 94.06 83 LYS A C 1
ATOM 632 O O . LYS A 1 83 ? 3.804 -6.982 5.098 1.00 94.06 83 LYS A O 1
ATOM 637 N N . ALA A 1 84 ? 1.735 -6.296 5.655 1.00 95.19 84 ALA A N 1
ATOM 638 C CA . ALA A 1 84 ? 1.296 -5.972 4.303 1.00 95.19 84 ALA A CA 1
ATOM 639 C C . ALA A 1 84 ? 2.077 -4.780 3.725 1.00 95.19 84 ALA A C 1
ATOM 641 O O . ALA A 1 84 ? 2.490 -4.836 2.571 1.00 95.19 84 ALA A O 1
ATOM 642 N N . ASP A 1 85 ? 2.341 -3.743 4.527 1.00 93.69 85 ASP A N 1
ATOM 643 C CA . ASP A 1 85 ? 3.151 -2.584 4.131 1.00 93.69 85 ASP A CA 1
ATOM 644 C C . ASP A 1 85 ? 4.584 -2.991 3.796 1.00 93.69 85 ASP A C 1
ATOM 646 O O . ASP A 1 85 ? 5.098 -2.597 2.754 1.00 93.69 85 ASP A O 1
ATOM 650 N N . ARG A 1 86 ? 5.198 -3.863 4.603 1.00 95.00 86 ARG A N 1
ATOM 651 C CA . ARG A 1 86 ? 6.528 -4.410 4.306 1.00 95.00 86 ARG A CA 1
ATOM 652 C C . ARG A 1 86 ? 6.563 -5.159 2.972 1.00 95.00 86 ARG A C 1
ATOM 654 O O . ARG A 1 86 ? 7.467 -4.948 2.167 1.00 95.00 86 ARG A O 1
ATOM 661 N N . MET A 1 87 ? 5.571 -6.016 2.728 1.00 96.75 87 MET A N 1
ATOM 662 C CA . MET A 1 87 ? 5.445 -6.760 1.469 1.00 96.75 87 MET A CA 1
ATOM 663 C C . MET A 1 87 ? 5.229 -5.820 0.271 1.00 96.75 87 MET A C 1
ATOM 665 O O . MET A 1 87 ? 5.809 -6.016 -0.795 1.00 96.75 87 MET A O 1
ATOM 669 N N . MET A 1 88 ? 4.420 -4.774 0.460 1.00 97.00 88 MET A N 1
ATOM 670 C CA . MET A 1 88 ? 4.177 -3.733 -0.537 1.00 97.00 88 MET A CA 1
ATOM 671 C C . MET A 1 88 ? 5.455 -2.944 -0.843 1.00 97.00 88 MET A C 1
ATOM 673 O O . MET A 1 88 ? 5.765 -2.715 -2.008 1.00 97.00 88 MET A O 1
ATOM 677 N N . GLY A 1 89 ? 6.220 -2.566 0.184 1.00 96.31 89 GLY A N 1
ATOM 678 C CA . GLY A 1 89 ? 7.488 -1.856 0.039 1.00 96.31 89 GLY A CA 1
ATOM 679 C C . GLY A 1 89 ? 8.513 -2.646 -0.774 1.00 96.31 89 GLY A C 1
ATOM 680 O O . GLY A 1 89 ? 9.140 -2.087 -1.672 1.00 96.31 89 GLY A O 1
ATOM 681 N N . GLU A 1 90 ? 8.619 -3.957 -0.533 1.00 97.50 90 GLU A N 1
ATOM 682 C CA . GLU A 1 90 ? 9.459 -4.859 -1.331 1.00 97.50 90 GLU A CA 1
ATOM 683 C C . GLU A 1 90 ? 9.038 -4.873 -2.809 1.00 97.50 90 GLU A C 1
ATOM 685 O O . GLU A 1 90 ? 9.874 -4.680 -3.693 1.00 97.50 90 GLU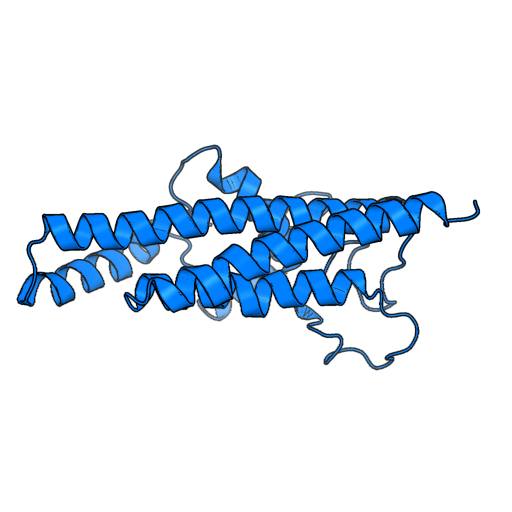 A O 1
ATOM 690 N N . ALA A 1 91 ? 7.742 -5.043 -3.086 1.00 98.44 91 ALA A N 1
ATOM 691 C CA . ALA A 1 91 ? 7.216 -5.036 -4.449 1.00 98.44 91 ALA A CA 1
ATOM 692 C C . ALA A 1 91 ? 7.484 -3.704 -5.172 1.00 98.44 91 ALA A C 1
ATOM 694 O O . ALA A 1 91 ? 7.924 -3.701 -6.323 1.00 98.44 91 ALA A O 1
ATOM 695 N N . ILE A 1 92 ? 7.268 -2.570 -4.493 1.00 97.69 92 ILE A N 1
ATOM 696 C CA . ILE A 1 92 ? 7.535 -1.235 -5.047 1.00 97.69 92 ILE A CA 1
ATOM 697 C C . ILE A 1 92 ? 9.016 -1.088 -5.388 1.00 97.69 92 ILE A C 1
ATOM 699 O O . ILE A 1 92 ? 9.337 -0.615 -6.478 1.00 97.69 92 ILE A O 1
ATOM 703 N N . GLN A 1 93 ? 9.915 -1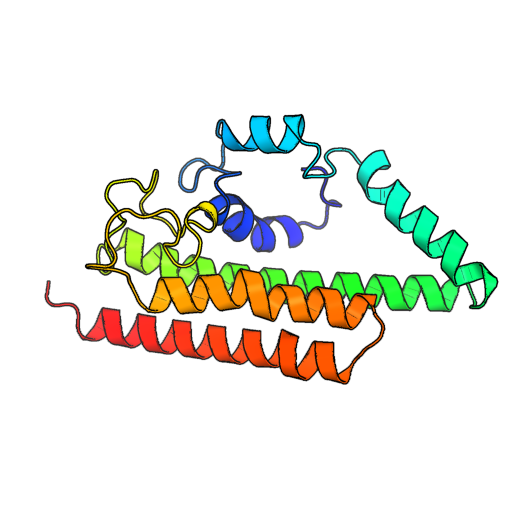.513 -4.496 1.00 97.38 93 GLN A N 1
ATOM 704 C CA . GLN A 1 93 ? 11.353 -1.388 -4.719 1.00 97.38 93 GLN A CA 1
ATOM 705 C C . GLN A 1 93 ? 11.819 -2.207 -5.929 1.00 97.38 93 GLN A C 1
ATOM 707 O O . GLN A 1 93 ? 12.590 -1.700 -6.740 1.00 97.38 93 GLN A O 1
ATOM 712 N N . ILE A 1 94 ? 11.300 -3.428 -6.107 1.00 98.38 94 ILE A N 1
ATOM 713 C CA . ILE A 1 94 ? 11.615 -4.267 -7.276 1.00 98.38 94 ILE A CA 1
ATOM 714 C C . ILE A 1 94 ? 11.266 -3.537 -8.580 1.00 98.38 94 ILE A C 1
ATOM 716 O O . ILE A 1 94 ? 12.080 -3.491 -9.505 1.00 98.38 94 ILE A O 1
ATOM 720 N N . VAL A 1 95 ? 10.072 -2.943 -8.659 1.00 97.25 95 VAL A N 1
ATOM 721 C CA . VAL A 1 95 ? 9.639 -2.211 -9.859 1.00 97.25 95 VAL A CA 1
ATOM 722 C C . VAL A 1 95 ? 10.421 -0.904 -10.023 1.00 97.25 95 VAL A C 1
ATOM 724 O O . VAL A 1 95 ? 10.820 -0.561 -11.136 1.00 97.25 95 VAL A O 1
ATOM 727 N N . ALA A 1 96 ? 10.700 -0.191 -8.930 1.00 95.94 96 ALA A N 1
ATOM 728 C CA . ALA A 1 96 ? 11.524 1.013 -8.941 1.00 95.94 96 ALA A CA 1
ATOM 729 C C . ALA A 1 96 ? 12.936 0.755 -9.482 1.00 95.94 96 ALA A C 1
ATOM 731 O O . ALA A 1 96 ? 13.452 1.568 -10.248 1.00 95.94 96 ALA A O 1
ATOM 732 N N . ASP A 1 97 ? 13.537 -0.389 -9.156 1.00 97.12 97 ASP A N 1
ATOM 733 C CA . ASP A 1 97 ? 14.850 -0.761 -9.680 1.00 97.12 97 ASP A CA 1
ATOM 734 C C . ASP A 1 97 ? 14.805 -1.010 -11.195 1.00 97.12 97 ASP A C 1
ATOM 736 O O . ASP A 1 97 ? 15.721 -0.609 -11.906 1.00 97.12 97 ASP A O 1
ATOM 740 N N . LEU A 1 98 ? 13.724 -1.592 -11.732 1.00 96.88 98 LEU A N 1
ATOM 741 C CA . LEU A 1 98 ? 13.565 -1.749 -13.186 1.00 96.88 98 LEU A CA 1
ATOM 742 C C . LEU A 1 98 ? 13.453 -0.401 -13.908 1.00 96.88 98 LEU A C 1
ATOM 744 O O . LEU A 1 98 ? 13.992 -0.252 -15.007 1.00 96.88 98 LEU A O 1
ATOM 748 N N . TYR A 1 99 ? 12.761 0.570 -13.302 1.00 94.44 99 TYR A N 1
ATOM 749 C CA . TYR A 1 99 ? 12.727 1.940 -13.810 1.00 94.44 99 TYR A CA 1
ATOM 750 C C . TYR A 1 99 ? 14.123 2.555 -13.779 1.00 94.44 99 TYR A C 1
ATOM 7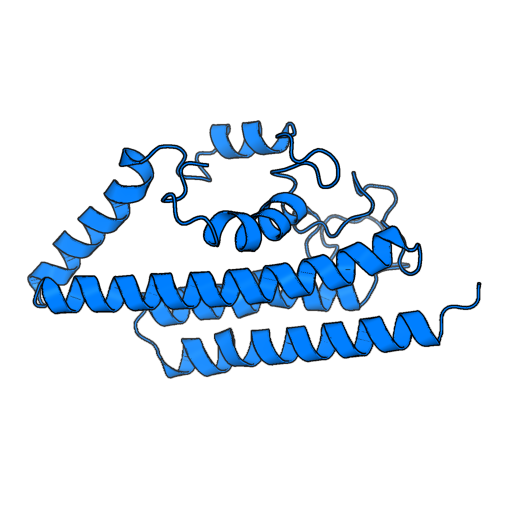52 O O . TYR A 1 99 ? 14.603 3.040 -14.804 1.00 94.44 99 TYR A O 1
ATOM 760 N N . LYS A 1 100 ? 14.797 2.501 -12.625 1.00 94.06 100 LYS A N 1
ATOM 761 C CA . LYS A 1 100 ? 16.153 3.029 -12.430 1.00 94.06 100 LYS A CA 1
ATOM 762 C C . LYS A 1 100 ? 17.145 2.468 -13.450 1.00 94.06 100 LYS A C 1
ATOM 764 O O . LYS A 1 100 ? 17.948 3.227 -13.985 1.00 94.06 100 LYS A O 1
ATOM 769 N N . ASP A 1 101 ? 17.046 1.178 -13.748 1.00 94.62 101 ASP A N 1
ATOM 770 C CA . ASP A 1 101 ? 17.909 0.487 -14.707 1.00 94.62 101 ASP A CA 1
ATOM 771 C C . ASP A 1 101 ? 17.518 0.746 -16.174 1.00 94.62 101 ASP A C 1
ATOM 773 O O . ASP A 1 101 ? 18.193 0.279 -17.088 1.00 94.62 101 ASP A O 1
ATOM 777 N N . GLY A 1 102 ? 16.429 1.482 -16.422 1.00 92.50 102 GLY A N 1
ATOM 778 C CA . GLY A 1 102 ? 15.940 1.812 -17.762 1.00 92.50 102 GLY A CA 1
ATOM 779 C C . GLY A 1 102 ? 15.303 0.638 -18.512 1.00 92.50 102 GLY A C 1
ATOM 780 O O . GLY A 1 102 ? 15.005 0.768 -19.701 1.00 92.50 102 GLY A O 1
ATOM 781 N N . ILE A 1 103 ? 15.075 -0.490 -17.829 1.00 94.88 103 ILE A N 1
ATOM 782 C CA . ILE A 1 103 ? 14.472 -1.704 -18.398 1.00 94.88 103 ILE A CA 1
ATOM 783 C C . ILE A 1 103 ? 13.001 -1.457 -18.732 1.00 94.88 103 ILE A C 1
ATOM 785 O O . ILE A 1 103 ? 12.525 -1.862 -19.793 1.00 94.88 103 ILE A O 1
ATOM 789 N N . ILE A 1 104 ? 12.296 -0.755 -17.843 1.00 91.88 104 ILE A N 1
ATOM 790 C CA . ILE A 1 104 ? 10.959 -0.217 -18.098 1.00 91.88 104 ILE A CA 1
ATOM 791 C C . ILE A 1 104 ? 11.040 1.308 -18.115 1.00 91.88 104 ILE A C 1
ATOM 793 O O . ILE A 1 104 ? 11.814 1.917 -17.378 1.00 91.88 104 ILE A O 1
ATOM 797 N N . LYS A 1 105 ? 10.262 1.936 -18.998 1.00 87.19 105 LYS A N 1
ATOM 798 C CA . LYS A 1 105 ? 10.295 3.386 -19.203 1.00 87.19 105 LYS A CA 1
ATOM 799 C C . LYS A 1 105 ? 9.062 4.025 -18.599 1.00 87.19 105 LYS A C 1
ATOM 801 O O . LYS A 1 105 ? 7.943 3.564 -18.825 1.00 87.19 105 LYS A O 1
ATOM 806 N N . LYS A 1 106 ? 9.268 5.118 -17.866 1.00 85.38 106 LYS A N 1
ATOM 807 C CA . LYS A 1 106 ? 8.156 5.928 -17.380 1.00 85.38 106 LYS A CA 1
ATOM 808 C C . LYS A 1 106 ? 7.391 6.556 -18.555 1.00 85.38 106 LYS A C 1
ATOM 810 O O . LYS A 1 106 ? 8.005 6.928 -19.560 1.00 85.38 106 LYS A O 1
ATOM 815 N N . PRO A 1 107 ? 6.078 6.753 -18.413 1.00 80.62 107 PRO A N 1
ATOM 816 C CA . PRO A 1 107 ? 5.307 7.644 -19.273 1.00 80.62 107 PRO A CA 1
ATOM 817 C C . PRO A 1 107 ? 5.869 9.068 -19.313 1.00 80.62 107 PRO A C 1
ATOM 819 O O . PRO A 1 107 ? 6.577 9.513 -18.399 1.00 80.62 107 PRO A O 1
ATOM 822 N N . ALA A 1 108 ? 5.538 9.808 -20.372 1.00 81.19 108 ALA A N 1
ATOM 823 C CA . ALA A 1 108 ? 6.007 11.182 -20.544 1.00 81.19 108 ALA A CA 1
ATOM 824 C C . ALA A 1 108 ? 5.570 12.092 -19.381 1.00 81.19 108 ALA A C 1
ATOM 826 O O . ALA A 1 108 ? 6.362 12.900 -18.902 1.00 81.19 108 ALA A O 1
ATOM 827 N N . ASP A 1 109 ? 4.350 11.890 -18.889 1.00 79.19 109 ASP A N 1
ATOM 828 C CA . ASP A 1 109 ? 3.685 12.640 -17.823 1.00 79.19 109 ASP A CA 1
ATOM 829 C C . ASP A 1 109 ? 4.046 12.184 -16.399 1.00 79.19 109 ASP A C 1
ATOM 831 O O . ASP A 1 109 ? 3.704 12.871 -15.436 1.00 79.19 109 ASP A O 1
ATOM 835 N N . TYR A 1 110 ? 4.784 11.081 -16.229 1.00 83.50 110 TYR A N 1
ATOM 836 C CA . TYR A 1 110 ? 5.262 10.687 -14.902 1.00 83.50 110 TYR A CA 1
ATOM 837 C C . TYR A 1 110 ? 6.310 11.684 -14.388 1.00 83.50 110 TYR A C 1
ATOM 839 O O . TYR A 1 110 ? 7.293 11.942 -15.093 1.00 83.50 110 TYR A O 1
ATOM 847 N N . PRO A 1 111 ? 6.179 12.184 -13.147 1.00 83.00 111 PRO A N 1
ATOM 848 C CA . PRO A 1 111 ? 7.124 13.149 -12.587 1.00 83.00 111 PRO A CA 1
ATOM 849 C C . PRO A 1 111 ? 8.515 12.542 -12.356 1.00 83.00 111 PRO A C 1
ATOM 851 O O . PRO A 1 111 ? 9.524 13.220 -12.523 1.00 83.00 111 PRO A O 1
ATOM 854 N N . HIS A 1 112 ? 8.579 11.247 -12.036 1.00 86.31 112 HIS A N 1
ATOM 855 C CA . HIS A 1 112 ? 9.818 10.537 -11.727 1.00 86.31 112 HIS A CA 1
ATOM 856 C C . HIS A 1 112 ? 9.870 9.186 -12.438 1.00 86.31 112 HIS A C 1
ATOM 858 O O . HIS A 1 112 ? 8.846 8.619 -12.816 1.00 86.31 112 HIS A O 1
ATOM 864 N N . ASN A 1 113 ? 11.081 8.656 -12.599 1.00 89.38 113 ASN A N 1
ATOM 865 C CA . ASN A 1 113 ? 11.314 7.300 -13.084 1.00 89.38 113 ASN A CA 1
ATOM 866 C C . ASN A 1 113 ? 11.125 6.298 -11.929 1.00 89.38 113 ASN A C 1
ATOM 868 O O . ASN A 1 113 ? 12.085 5.727 -11.420 1.00 89.38 113 ASN A O 1
ATOM 872 N N . TYR A 1 114 ? 9.888 6.212 -11.439 1.00 92.50 114 TYR A N 1
ATOM 873 C CA . TYR A 1 114 ? 9.480 5.479 -10.241 1.00 92.50 114 TYR A CA 1
ATOM 874 C C . TYR A 1 114 ? 7.997 5.080 -10.377 1.00 92.50 114 TYR A C 1
ATOM 876 O O . TYR A 1 114 ? 7.260 5.790 -11.076 1.00 92.50 114 TYR A O 1
ATOM 884 N N . PRO A 1 115 ? 7.526 3.994 -9.729 1.00 93.00 115 PRO A N 1
ATOM 885 C CA . PRO A 1 115 ? 6.105 3.659 -9.699 1.00 93.00 115 PRO A CA 1
ATOM 886 C C . PRO A 1 115 ? 5.237 4.836 -9.241 1.00 93.00 115 PRO A C 1
ATOM 888 O O . PRO A 1 115 ? 5.593 5.536 -8.301 1.00 93.00 115 PRO A O 1
ATOM 891 N N . ASN A 1 116 ? 4.084 5.053 -9.875 1.00 90.62 116 ASN A N 1
ATOM 892 C CA . ASN A 1 116 ? 3.182 6.140 -9.494 1.00 90.62 116 ASN A CA 1
ATOM 893 C C . ASN A 1 116 ? 1.730 5.658 -9.403 1.00 90.62 116 ASN A C 1
ATOM 895 O O . ASN A 1 116 ? 1.086 5.389 -10.416 1.00 90.62 116 ASN A O 1
ATOM 899 N N . PHE A 1 117 ? 1.209 5.573 -8.182 1.00 91.88 117 PHE A N 1
ATOM 900 C CA . PHE A 1 117 ? -0.146 5.104 -7.894 1.00 91.88 117 PHE A CA 1
ATOM 901 C C . PHE A 1 117 ? -1.233 6.136 -8.210 1.00 91.88 117 PHE A C 1
ATOM 903 O O . PHE A 1 117 ? -2.390 5.755 -8.368 1.00 91.88 117 PHE A O 1
ATOM 910 N N . LEU A 1 118 ? -0.892 7.416 -8.388 1.00 87.88 118 LEU A N 1
ATOM 911 C CA . LEU A 1 118 ? -1.864 8.442 -8.789 1.00 87.88 118 LEU A CA 1
ATOM 912 C C . LEU A 1 118 ? -2.233 8.381 -10.278 1.00 87.88 118 LEU A C 1
ATOM 914 O O . LEU A 1 118 ? -3.201 9.013 -10.691 1.00 87.88 118 LEU A O 1
ATOM 918 N N . PHE A 1 119 ? -1.510 7.596 -11.082 1.00 82.12 119 PHE A N 1
ATOM 919 C CA . PHE A 1 119 ? -1.863 7.330 -12.482 1.00 82.12 119 PHE A CA 1
ATOM 920 C C . PHE A 1 119 ? -2.786 6.114 -12.651 1.00 82.12 119 PHE A C 1
ATOM 922 O O . PHE A 1 119 ? -3.227 5.829 -13.770 1.00 82.12 119 PHE A O 1
ATOM 929 N N . PHE A 1 120 ? -3.121 5.443 -11.539 1.00 81.12 120 PHE A N 1
ATOM 930 C CA . PHE A 1 120 ? -3.995 4.272 -11.472 1.00 81.12 120 PHE A CA 1
ATOM 931 C C . PHE A 1 120 ? -3.593 3.186 -12.492 1.00 81.12 120 PHE A C 1
ATOM 933 O O . PHE A 1 120 ? -2.449 3.135 -12.945 1.00 81.12 120 PHE A O 1
ATOM 940 N N . MET A 1 121 ? -4.530 2.325 -12.901 1.00 79.56 121 MET A N 1
ATOM 941 C CA . MET A 1 121 ? -4.382 1.379 -14.023 1.00 79.56 121 MET A CA 1
ATOM 942 C C . MET A 1 121 ? -4.311 2.107 -15.383 1.00 79.56 121 MET A C 1
ATOM 944 O O . MET A 1 121 ? -5.012 1.750 -16.324 1.00 79.56 121 MET A O 1
ATOM 948 N N . ARG A 1 122 ? -3.518 3.183 -15.471 1.00 74.06 122 ARG A N 1
ATOM 949 C CA . ARG A 1 122 ? -3.425 4.122 -16.597 1.00 74.06 122 ARG A CA 1
ATOM 950 C C . ARG A 1 122 ? -4.750 4.789 -16.981 1.00 74.06 122 ARG A C 1
ATOM 952 O O . ARG A 1 122 ? -4.874 5.293 -18.091 1.00 74.06 122 ARG A O 1
ATOM 959 N N . THR A 1 123 ? -5.713 4.884 -16.062 1.00 67.44 123 THR A N 1
ATOM 960 C CA . THR A 1 123 ? -6.992 5.576 -16.319 1.00 67.44 123 THR A CA 1
ATOM 961 C C . THR A 1 123 ? -6.832 7.093 -16.472 1.00 67.44 123 THR A C 1
ATOM 963 O O . THR A 1 123 ? -7.729 7.743 -17.001 1.00 67.44 123 THR A O 1
ATOM 966 N N . GLY A 1 124 ? -5.699 7.657 -16.036 1.00 57.72 124 GLY A N 1
ATOM 967 C CA . GLY A 1 124 ? -5.338 9.064 -16.244 1.00 57.72 124 GLY A CA 1
ATOM 968 C C . GLY A 1 124 ? -4.480 9.343 -17.487 1.00 57.72 124 GLY A C 1
ATOM 969 O O . GLY A 1 124 ? -4.218 10.506 -17.781 1.00 57.72 124 GLY A O 1
ATOM 970 N N . GLY A 1 125 ? -4.021 8.310 -18.205 1.00 58.19 125 GLY A N 1
ATOM 971 C CA . GLY A 1 125 ? -3.135 8.453 -19.364 1.00 58.19 125 GLY A CA 1
ATOM 972 C C . GLY A 1 125 ? -3.906 8.625 -20.674 1.00 58.19 125 GLY A C 1
ATOM 973 O O . GLY A 1 125 ? -4.938 7.996 -20.885 1.00 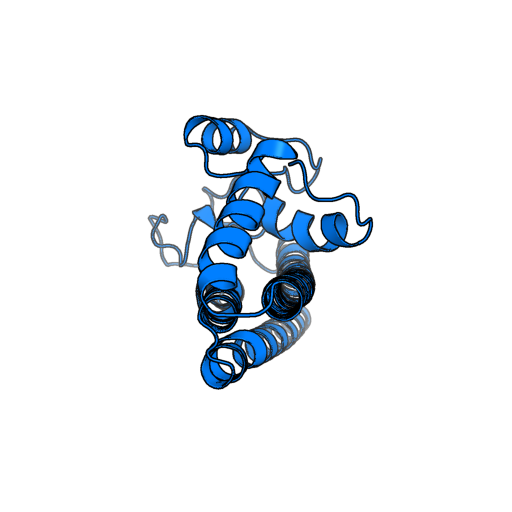58.19 125 GLY A O 1
ATOM 974 N N . LYS A 1 126 ? -3.390 9.456 -21.586 1.00 59.94 126 LYS A N 1
ATOM 975 C CA . LYS A 1 126 ? -3.954 9.622 -22.944 1.00 59.94 126 LYS A CA 1
ATOM 976 C C . LYS A 1 126 ? -3.593 8.475 -23.897 1.00 59.94 126 LYS A C 1
ATOM 978 O O . LYS A 1 126 ? -4.154 8.405 -24.986 1.00 59.94 126 LYS A O 1
ATOM 983 N N . ASP A 1 127 ? -2.658 7.613 -23.498 1.00 65.88 127 ASP A N 1
ATOM 984 C CA . ASP A 1 127 ? -2.101 6.546 -24.324 1.00 65.88 127 ASP A CA 1
ATOM 985 C C . ASP A 1 127 ? -1.995 5.233 -23.526 1.00 65.88 127 ASP A C 1
ATOM 987 O O . ASP A 1 127 ? -1.424 5.199 -22.432 1.00 65.88 127 ASP A O 1
ATOM 991 N N . LEU A 1 128 ? -2.569 4.159 -24.077 1.00 71.50 128 LEU A N 1
ATOM 992 C CA . LEU A 1 128 ? -2.449 2.787 -23.569 1.00 71.50 128 LEU A CA 1
ATOM 993 C C . LEU A 1 128 ? -1.320 2.016 -24.276 1.00 71.50 128 LEU A C 1
ATOM 995 O O . LEU A 1 128 ? -1.127 0.830 -24.027 1.00 71.50 128 LEU A O 1
ATOM 999 N N . LEU A 1 129 ? -0.562 2.651 -25.165 1.00 62.47 129 LEU A N 1
ATOM 1000 C CA . LEU A 1 129 ? 0.639 2.070 -25.746 1.00 62.47 129 LEU A CA 1
ATOM 1001 C C . LEU A 1 129 ? 1.790 2.181 -24.733 1.00 62.47 129 LEU A C 1
ATOM 1003 O O . LEU A 1 129 ? 1.969 3.195 -24.061 1.00 62.47 129 LEU A O 1
ATOM 1007 N N . ASN A 1 130 ? 2.597 1.122 -24.625 1.00 65.75 130 ASN A N 1
ATOM 1008 C CA . ASN A 1 130 ? 3.787 1.047 -23.762 1.00 65.75 130 ASN A CA 1
ATOM 1009 C C . ASN A 1 130 ? 3.533 1.036 -22.236 1.00 65.75 130 ASN A C 1
ATOM 1011 O O . ASN A 1 130 ? 4.382 1.504 -21.472 1.00 65.75 130 ASN A O 1
ATOM 1015 N N . TYR A 1 131 ? 2.411 0.487 -21.750 1.00 73.38 131 TYR A N 1
ATOM 1016 C CA . TYR A 1 131 ? 2.283 0.198 -20.314 1.00 73.38 131 TYR A CA 1
ATOM 1017 C C . TYR A 1 131 ? 3.107 -1.033 -19.923 1.00 73.38 131 TYR A C 1
ATOM 1019 O O . TYR A 1 131 ? 3.115 -2.046 -20.622 1.00 73.38 131 TYR A O 1
ATOM 1027 N N . SER A 1 132 ? 3.778 -0.970 -18.772 1.00 85.31 132 SER A N 1
ATOM 1028 C CA . SER A 1 132 ? 4.446 -2.142 -18.217 1.00 85.31 132 SER A CA 1
ATOM 1029 C C . SER A 1 132 ? 3.426 -2.994 -17.469 1.00 85.31 132 SER A C 1
ATOM 1031 O O . SER A 1 132 ? 2.756 -2.505 -16.560 1.00 85.31 132 SER A O 1
ATOM 1033 N N . TYR A 1 133 ? 3.292 -4.273 -17.827 1.00 91.62 133 TYR A N 1
ATOM 1034 C CA . TYR A 1 133 ? 2.387 -5.189 -17.121 1.00 91.62 133 TYR A CA 1
ATOM 1035 C C . TYR A 1 133 ? 2.717 -5.272 -15.621 1.00 91.62 133 TYR A C 1
ATOM 1037 O O . TYR A 1 133 ? 1.815 -5.305 -14.789 1.00 91.62 133 TYR A O 1
ATOM 1045 N N . ILE A 1 134 ? 4.003 -5.188 -15.261 1.00 95.56 134 ILE A N 1
ATOM 1046 C CA . ILE A 1 134 ? 4.433 -5.213 -13.859 1.00 95.56 134 ILE A CA 1
ATOM 1047 C C . ILE A 1 134 ? 3.908 -4.008 -13.052 1.00 95.56 134 ILE A C 1
ATOM 1049 O O . ILE A 1 134 ? 3.647 -4.157 -11.861 1.00 95.56 134 ILE A O 1
ATOM 1053 N N . ASP A 1 135 ? 3.668 -2.845 -13.685 1.00 92.50 135 ASP A N 1
ATOM 1054 C CA . ASP A 1 135 ? 3.028 -1.695 -13.019 1.00 92.50 135 ASP A CA 1
ATOM 1055 C C . ASP A 1 135 ? 1.583 -2.025 -12.630 1.00 92.50 135 ASP A C 1
ATOM 1057 O O . ASP A 1 135 ? 1.105 -1.603 -11.580 1.00 92.50 135 ASP A O 1
ATOM 1061 N N . GLN A 1 136 ? 0.874 -2.768 -13.486 1.00 92.19 136 GLN A N 1
ATOM 1062 C CA . GLN A 1 136 ? -0.521 -3.137 -13.254 1.00 92.19 136 GLN A CA 1
ATOM 1063 C C . GLN A 1 136 ? -0.643 -4.151 -12.122 1.00 92.19 136 GLN A C 1
ATOM 1065 O O . GLN A 1 136 ? -1.500 -3.989 -11.256 1.00 92.19 136 GLN A O 1
ATOM 1070 N N . VAL A 1 137 ? 0.243 -5.152 -12.093 1.00 97.06 137 VAL A N 1
ATOM 1071 C CA . VAL A 1 137 ? 0.316 -6.112 -10.982 1.00 97.06 137 VAL A CA 1
ATOM 1072 C C . VAL A 1 137 ? 0.617 -5.374 -9.675 1.00 97.06 137 VAL A C 1
ATOM 1074 O O . VAL A 1 137 ? -0.087 -5.567 -8.687 1.00 97.06 137 VAL A O 1
ATOM 1077 N N . LEU A 1 138 ? 1.584 -4.448 -9.681 1.00 97.38 138 LEU A N 1
ATOM 1078 C CA . LEU A 1 138 ? 1.914 -3.639 -8.506 1.00 97.38 138 LEU A CA 1
ATOM 1079 C C . LEU A 1 138 ? 0.733 -2.776 -8.034 1.00 97.38 138 LEU A C 1
ATOM 1081 O O . LEU A 1 138 ? 0.443 -2.713 -6.839 1.00 97.38 138 LEU A O 1
ATOM 1085 N N . PHE A 1 139 ? 0.038 -2.107 -8.954 1.00 95.38 139 PHE A N 1
ATOM 1086 C CA . PHE A 1 139 ? -1.099 -1.263 -8.601 1.00 95.38 139 PHE A CA 1
ATOM 1087 C C . PHE A 1 139 ? -2.289 -2.080 -8.086 1.00 95.38 139 PHE A C 1
ATOM 1089 O O . PHE A 1 139 ? -2.968 -1.671 -7.143 1.00 95.38 139 PHE A O 1
ATOM 1096 N N . GLN A 1 140 ? -2.527 -3.253 -8.670 1.00 96.75 140 GLN A N 1
ATOM 1097 C CA . GLN A 1 140 ? -3.533 -4.201 -8.208 1.00 96.75 140 GLN A CA 1
ATOM 1098 C C . GLN A 1 140 ? -3.232 -4.691 -6.785 1.00 96.75 140 GLN A C 1
ATOM 1100 O O . GLN A 1 140 ? -4.124 -4.651 -5.931 1.00 96.75 140 GLN A O 1
ATOM 1105 N N . MET A 1 141 ? -1.978 -5.056 -6.513 1.00 98.25 141 MET A N 1
ATOM 1106 C CA . MET A 1 141 ? -1.516 -5.445 -5.182 1.00 98.25 141 MET A CA 1
ATOM 1107 C C . MET A 1 141 ? -1.808 -4.342 -4.151 1.00 98.25 141 MET A C 1
ATOM 1109 O O . MET A 1 141 ? -2.315 -4.625 -3.063 1.00 98.25 141 MET A O 1
ATOM 1113 N N . TYR A 1 142 ? -1.566 -3.074 -4.512 1.00 96.69 142 TYR A N 1
ATOM 1114 C CA . TYR A 1 142 ? -1.814 -1.913 -3.652 1.00 96.69 142 TYR A CA 1
ATOM 1115 C C . TYR A 1 142 ? -3.309 -1.598 -3.452 1.00 96.69 142 TYR A C 1
ATOM 1117 O O . TYR A 1 142 ? -3.783 -1.525 -2.317 1.00 96.69 142 TYR A O 1
ATOM 1125 N N . MET A 1 143 ? -4.072 -1.398 -4.531 1.00 95.38 143 MET A N 1
ATOM 1126 C CA . MET A 1 143 ? -5.452 -0.899 -4.439 1.00 95.38 143 MET A CA 1
ATOM 1127 C C . MET A 1 143 ? -6.490 -1.977 -4.153 1.00 95.38 143 MET A C 1
ATOM 1129 O O . MET A 1 143 ? -7.543 -1.665 -3.597 1.00 95.38 143 MET A O 1
ATOM 1133 N N . ARG A 1 144 ? -6.243 -3.227 -4.554 1.00 96.94 144 ARG A N 1
ATOM 1134 C CA . ARG A 1 144 ? -7.207 -4.314 -4.380 1.00 96.94 144 ARG A CA 1
ATOM 1135 C C . ARG A 1 144 ? -6.829 -5.183 -3.198 1.00 96.94 144 ARG A C 1
ATOM 1137 O O . ARG A 1 144 ? -7.593 -5.270 -2.242 1.00 96.94 144 ARG A O 1
ATOM 1144 N N . ASP A 1 145 ? -5.663 -5.807 -3.242 1.00 98.31 145 ASP A N 1
ATOM 1145 C CA . ASP A 1 145 ? -5.385 -6.929 -2.346 1.00 98.31 145 ASP A CA 1
ATOM 1146 C C . ASP A 1 145 ? -4.916 -6.454 -0.963 1.00 98.31 145 ASP A C 1
ATOM 1148 O O . ASP A 1 145 ? -5.453 -6.899 0.054 1.00 98.31 145 ASP A O 1
ATOM 1152 N N . ARG A 1 146 ? -4.074 -5.413 -0.887 1.00 97.12 146 ARG A N 1
ATOM 1153 C CA . ARG A 1 146 ? -3.782 -4.730 0.388 1.00 97.12 146 ARG A CA 1
ATOM 1154 C C . ARG A 1 146 ? -5.034 -4.124 1.020 1.00 97.12 146 ARG A C 1
ATOM 1156 O O . ARG A 1 146 ? -5.221 -4.218 2.234 1.00 97.12 146 ARG A O 1
ATOM 1163 N N . MET A 1 147 ? -5.921 -3.534 0.216 1.00 96.56 147 MET A N 1
ATOM 1164 C CA . MET A 1 147 ? -7.185 -2.991 0.721 1.00 96.56 147 MET A CA 1
ATOM 1165 C C . MET A 1 147 ? -8.126 -4.088 1.220 1.00 96.56 147 MET A C 1
ATOM 1167 O O . MET A 1 147 ? -8.805 -3.884 2.220 1.00 96.56 147 MET A O 1
ATOM 1171 N N . ARG A 1 148 ? -8.150 -5.268 0.598 1.00 98.00 148 ARG A N 1
ATOM 1172 C CA . ARG A 1 148 ? -8.926 -6.415 1.088 1.00 98.00 148 ARG A CA 1
ATOM 1173 C C . ARG A 1 148 ? -8.369 -6.996 2.381 1.00 98.00 148 ARG A C 1
ATOM 1175 O O . ARG A 1 148 ? -9.165 -7.339 3.251 1.00 98.00 148 ARG A O 1
ATOM 1182 N N . ALA A 1 149 ? -7.047 -7.028 2.555 1.00 96.69 149 ALA A N 1
ATOM 1183 C CA . ALA A 1 149 ? -6.434 -7.383 3.836 1.00 96.69 149 ALA A CA 1
ATOM 1184 C C . ALA A 1 149 ? -6.871 -6.407 4.944 1.00 96.69 149 ALA A C 1
ATOM 1186 O O . ALA A 1 149 ? -7.353 -6.840 5.990 1.00 96.69 149 ALA A O 1
ATOM 1187 N N . TYR A 1 150 ? -6.802 -5.096 4.676 1.00 96.25 150 TYR A N 1
ATOM 1188 C CA . TYR A 1 150 ? -7.296 -4.055 5.583 1.00 96.25 150 TYR A CA 1
ATOM 1189 C C . TYR A 1 150 ? -8.783 -4.247 5.914 1.00 96.25 150 TYR A C 1
ATOM 1191 O O . TYR A 1 150 ? -9.157 -4.434 7.071 1.00 96.25 150 TYR A O 1
ATOM 1199 N N . GLN A 1 151 ? -9.641 -4.244 4.895 1.00 96.88 151 GLN A N 1
ATOM 1200 C CA . GLN A 1 151 ? -11.087 -4.319 5.080 1.00 96.88 151 GLN A CA 1
ATOM 1201 C C . GLN A 1 151 ? -11.498 -5.623 5.771 1.00 96.88 151 GLN A C 1
ATOM 1203 O O . GLN A 1 151 ? -12.309 -5.581 6.689 1.00 96.88 151 GLN A O 1
ATOM 1208 N N . GLY A 1 152 ? -10.916 -6.763 5.388 1.00 96.69 152 GLY A N 1
ATOM 1209 C CA . GLY A 1 152 ? -11.225 -8.065 5.976 1.00 96.69 152 GLY A CA 1
ATOM 1210 C C . GLY A 1 152 ? -10.935 -8.122 7.474 1.00 96.69 152 GLY A C 1
ATOM 1211 O O . GLY A 1 152 ? -11.802 -8.534 8.241 1.00 96.69 152 GLY A O 1
ATOM 1212 N N . PHE A 1 153 ? -9.764 -7.647 7.915 1.00 94.62 153 PHE A N 1
ATOM 1213 C CA . PHE A 1 153 ? -9.421 -7.646 9.342 1.00 94.62 153 PHE A CA 1
ATOM 1214 C C . PHE A 1 153 ? -10.301 -6.696 10.153 1.00 94.62 153 PHE A C 1
ATOM 1216 O O . PHE A 1 153 ? -10.851 -7.095 11.179 1.00 94.62 153 PHE A O 1
ATOM 1223 N N . PHE A 1 154 ? -10.494 -5.461 9.684 1.00 95.81 154 PHE A N 1
ATOM 1224 C CA . PHE A 1 154 ? -11.294 -4.472 10.416 1.00 95.81 154 PHE A CA 1
ATOM 1225 C C . PHE A 1 154 ? -12.814 -4.717 10.336 1.00 95.81 154 PHE A C 1
ATOM 1227 O O . PHE A 1 154 ? -13.566 -4.054 11.046 1.00 95.81 154 PHE A O 1
ATOM 1234 N N . HIS A 1 155 ? -13.258 -5.706 9.549 1.00 96.25 155 HIS A N 1
ATOM 1235 C CA . HIS A 1 155 ? -14.629 -6.238 9.541 1.00 96.25 155 HIS A CA 1
ATOM 1236 C C . HIS A 1 155 ? -14.719 -7.683 10.062 1.00 96.25 155 HIS A C 1
ATOM 1238 O O . HIS A 1 155 ? -15.740 -8.340 9.872 1.00 96.25 155 HIS A O 1
ATOM 1244 N N . VAL A 1 156 ? -13.671 -8.175 10.735 1.00 94.56 156 VAL A N 1
ATOM 1245 C CA . VAL A 1 156 ? -13.648 -9.479 11.424 1.00 94.56 156 VAL A CA 1
ATOM 1246 C C . VAL A 1 156 ? -14.010 -10.648 10.493 1.00 94.56 156 VAL A C 1
ATOM 1248 O O . VAL A 1 156 ? -14.682 -11.601 10.881 1.00 94.56 156 VAL A O 1
ATOM 1251 N N . ASN A 1 157 ? -13.557 -10.587 9.239 1.00 97.19 157 ASN A N 1
ATOM 1252 C CA . ASN A 1 157 ? -13.721 -11.658 8.263 1.00 97.19 157 ASN A CA 1
ATOM 1253 C C . ASN A 1 157 ? -12.355 -12.303 7.963 1.00 97.19 157 ASN A C 1
ATOM 1255 O O . ASN A 1 157 ? -11.645 -11.837 7.064 1.00 97.19 157 ASN A O 1
ATOM 1259 N N . PRO A 1 158 ? -11.960 -13.353 8.713 1.00 95.19 158 PRO A N 1
ATOM 1260 C CA . PRO A 1 158 ? -10.631 -13.952 8.593 1.00 95.19 158 PRO A CA 1
ATOM 1261 C C . PRO A 1 158 ? -10.404 -14.629 7.238 1.00 95.19 158 PRO A C 1
ATOM 1263 O O . PRO A 1 158 ? -9.305 -14.535 6.695 1.00 95.19 158 PRO A O 1
ATOM 1266 N N . ASP A 1 159 ? -11.435 -15.260 6.670 1.00 97.81 159 ASP A N 1
ATOM 1267 C CA . ASP A 1 159 ? -11.369 -15.894 5.349 1.00 97.81 159 ASP A CA 1
ATOM 1268 C C . ASP A 1 159 ? -11.093 -14.849 4.263 1.00 97.81 159 ASP A C 1
ATOM 1270 O O . ASP A 1 159 ? -10.138 -14.974 3.495 1.00 97.81 159 ASP A O 1
ATOM 1274 N N . TYR A 1 160 ? -11.854 -13.750 4.276 1.00 97.50 160 TYR A N 1
ATOM 1275 C CA . TYR A 1 160 ? -11.687 -12.673 3.307 1.00 97.50 160 TYR A CA 1
ATOM 1276 C C . TYR A 1 160 ? -10.334 -11.972 3.446 1.00 97.50 160 TYR A C 1
ATOM 1278 O O . TYR A 1 160 ? -9.644 -11.728 2.454 1.00 97.50 160 TYR A O 1
ATOM 1286 N N . ALA A 1 161 ? -9.928 -11.688 4.684 1.00 96.56 161 ALA A N 1
ATOM 1287 C CA . ALA A 1 161 ? -8.645 -11.073 4.984 1.00 96.56 161 ALA A CA 1
ATOM 1288 C C . ALA A 1 161 ? -7.458 -11.920 4.502 1.00 96.56 161 ALA A C 1
ATOM 1290 O O . ALA A 1 161 ? -6.479 -11.380 3.976 1.00 96.56 161 ALA A O 1
ATOM 1291 N N . TYR A 1 162 ? -7.548 -13.240 4.674 1.00 97.06 162 TYR A N 1
ATOM 1292 C CA . TYR A 1 162 ? -6.511 -14.168 4.255 1.00 97.06 162 TYR A CA 1
ATOM 1293 C C . TYR A 1 162 ? -6.544 -14.408 2.745 1.00 97.06 162 TYR A C 1
ATOM 1295 O O . TYR A 1 162 ? -5.608 -14.014 2.053 1.00 97.06 162 TYR A O 1
ATOM 1303 N N . TRP A 1 163 ? -7.609 -15.018 2.219 1.00 98.25 163 TRP A N 1
ATOM 1304 C CA . TRP A 1 163 ? -7.637 -15.510 0.840 1.00 98.25 163 TRP A CA 1
ATOM 1305 C C . TRP A 1 163 ? -7.667 -14.401 -0.194 1.00 98.25 163 TRP A C 1
ATOM 1307 O O . TRP A 1 163 ? -7.027 -14.529 -1.231 1.00 98.25 163 TRP A O 1
ATOM 1317 N N . TYR A 1 164 ? -8.382 -13.312 0.085 1.00 97.56 164 TYR A N 1
ATOM 1318 C CA . TYR A 1 164 ? -8.569 -12.223 -0.872 1.00 97.56 164 TYR A CA 1
ATOM 1319 C C . TYR A 1 164 ? -7.682 -11.013 -0.572 1.00 97.56 164 TYR A C 1
ATOM 1321 O O . TYR A 1 164 ? -7.599 -10.106 -1.397 1.00 97.56 164 TYR A O 1
ATOM 1329 N N . GLY A 1 165 ? -7.024 -11.001 0.590 1.00 97.94 165 GLY A N 1
ATOM 1330 C CA . GLY A 1 165 ? -6.021 -10.014 0.966 1.00 97.94 165 GLY A CA 1
ATOM 1331 C C . GLY A 1 165 ? -4.615 -10.601 0.935 1.00 97.94 165 GLY A C 1
ATOM 1332 O O . GLY A 1 165 ? -3.929 -10.549 -0.084 1.00 97.94 165 GLY A O 1
ATOM 1333 N N . TRP A 1 166 ? -4.186 -11.177 2.060 1.00 98.12 166 TRP A N 1
ATOM 1334 C CA . TRP A 1 166 ? -2.809 -11.637 2.274 1.00 98.12 166 TRP A CA 1
ATOM 1335 C C . TRP A 1 166 ? -2.294 -12.620 1.209 1.00 98.12 166 TRP A C 1
ATOM 1337 O O . TRP A 1 166 ? -1.189 -12.449 0.685 1.00 98.12 166 TRP A O 1
ATOM 1347 N N . ALA A 1 167 ? -3.074 -13.650 0.877 1.00 98.44 167 ALA A N 1
ATOM 1348 C CA . ALA A 1 167 ? -2.684 -14.667 -0.096 1.00 98.44 167 ALA A CA 1
ATOM 1349 C C . ALA A 1 167 ? -2.532 -14.071 -1.504 1.00 98.44 167 ALA A C 1
ATOM 1351 O O . ALA A 1 167 ? -1.567 -14.387 -2.200 1.00 98.44 167 ALA A O 1
ATOM 1352 N N . MET A 1 168 ? -3.423 -13.150 -1.890 1.00 98.62 168 MET A N 1
ATOM 1353 C CA . MET A 1 168 ? -3.330 -12.448 -3.171 1.00 98.62 168 MET A CA 1
ATOM 1354 C C . MET A 1 168 ? -2.129 -11.506 -3.224 1.00 98.62 168 MET A C 1
ATOM 1356 O O . MET A 1 168 ? -1.388 -11.554 -4.197 1.00 98.62 168 MET A O 1
ATOM 1360 N N . MET A 1 169 ? -1.851 -10.745 -2.159 1.00 98.50 169 MET A N 1
ATOM 1361 C CA . MET A 1 169 ? -0.625 -9.938 -2.089 1.00 98.50 169 MET A CA 1
ATOM 1362 C C . MET A 1 169 ? 0.640 -10.801 -2.207 1.00 98.50 169 MET A C 1
ATOM 1364 O O . MET A 1 169 ? 1.584 -10.432 -2.901 1.00 98.50 169 MET A O 1
ATOM 1368 N N . SER A 1 170 ? 0.652 -11.968 -1.557 1.00 98.62 170 SER A N 1
ATOM 1369 C CA . SER A 1 170 ? 1.778 -12.908 -1.632 1.00 98.62 170 SER A CA 1
ATOM 1370 C C . SER A 1 170 ? 1.975 -13.430 -3.058 1.00 98.62 170 SER A C 1
ATOM 1372 O O . SER A 1 170 ? 3.107 -13.516 -3.537 1.00 98.62 170 SER A O 1
ATOM 1374 N N . LYS A 1 171 ? 0.873 -13.749 -3.751 1.00 98.81 171 LYS A N 1
ATOM 1375 C CA . LYS A 1 171 ? 0.890 -14.146 -5.162 1.00 98.81 171 LYS A CA 1
ATOM 1376 C C . LYS A 1 171 ? 1.399 -13.012 -6.053 1.00 98.81 171 LYS A C 1
ATOM 1378 O O . LYS A 1 171 ? 2.276 -13.259 -6.875 1.00 98.81 171 LYS A O 1
ATOM 1383 N N . ASP A 1 172 ? 0.880 -11.798 -5.884 1.00 98.69 172 ASP A N 1
ATOM 1384 C CA . ASP A 1 172 ? 1.274 -10.631 -6.677 1.00 98.69 172 ASP A CA 1
ATOM 1385 C C . ASP A 1 172 ? 2.767 -10.315 -6.501 1.00 98.69 172 ASP A C 1
ATOM 1387 O O . ASP A 1 172 ? 3.459 -10.066 -7.485 1.00 98.69 172 ASP A O 1
ATOM 1391 N N . LEU A 1 173 ? 3.309 -10.410 -5.278 1.00 98.81 173 LEU A N 1
ATOM 1392 C CA . LEU A 1 173 ? 4.750 -10.266 -5.046 1.00 98.81 173 LEU A CA 1
ATOM 1393 C C . LEU A 1 173 ? 5.560 -11.342 -5.789 1.00 98.81 173 LEU A C 1
ATOM 1395 O O . LEU A 1 173 ? 6.603 -11.031 -6.366 1.00 98.81 173 LEU A O 1
ATOM 1399 N N . GLY A 1 174 ? 5.102 -12.597 -5.777 1.00 98.81 174 GLY A N 1
ATOM 1400 C CA . GLY A 1 174 ? 5.727 -13.676 -6.546 1.00 98.81 174 GLY A CA 1
ATOM 1401 C C . GLY A 1 174 ? 5.737 -13.375 -8.046 1.00 98.81 174 GLY A C 1
ATOM 1402 O O . GLY A 1 174 ? 6.774 -13.470 -8.693 1.00 98.81 174 GLY A O 1
ATOM 1403 N N . GLU A 1 175 ? 4.607 -12.918 -8.580 1.00 98.81 175 GLU A N 1
ATOM 1404 C CA . GLU A 1 175 ? 4.469 -12.526 -9.983 1.00 98.81 175 GLU A CA 1
ATOM 1405 C C . GLU A 1 175 ? 5.390 -11.349 -10.350 1.00 98.81 175 GLU A C 1
ATOM 1407 O O . GLU A 1 175 ? 6.087 -11.402 -11.361 1.00 98.81 175 GLU A O 1
ATOM 1412 N N . ILE A 1 176 ? 5.483 -10.326 -9.496 1.00 98.81 176 ILE A N 1
ATOM 1413 C CA . ILE A 1 176 ? 6.402 -9.189 -9.672 1.00 98.81 176 ILE A CA 1
ATOM 1414 C C . ILE A 1 176 ? 7.862 -9.654 -9.702 1.00 98.81 176 ILE A C 1
ATOM 1416 O O . ILE A 1 176 ? 8.629 -9.198 -10.553 1.00 98.81 176 ILE A O 1
ATOM 1420 N N . LYS A 1 177 ? 8.260 -10.575 -8.816 1.00 98.81 177 LYS A N 1
ATOM 1421 C CA . LYS A 1 177 ? 9.623 -11.133 -8.796 1.00 98.81 177 LYS A CA 1
ATOM 1422 C C . LYS A 1 177 ? 9.958 -11.866 -10.093 1.00 98.81 177 LYS A C 1
ATOM 1424 O O . LYS A 1 177 ? 11.006 -11.599 -10.681 1.00 98.81 177 LYS A O 1
ATOM 1429 N N . GLU A 1 178 ? 9.063 -12.731 -10.559 1.00 98.75 178 GLU A N 1
ATOM 1430 C CA . GLU A 1 178 ? 9.248 -13.491 -11.802 1.00 98.75 178 GLU A CA 1
ATOM 1431 C C . GLU A 1 178 ? 9.296 -12.578 -13.036 1.00 98.75 178 GLU A C 1
ATOM 1433 O O . GLU A 1 178 ? 10.169 -12.723 -13.899 1.00 98.75 178 GLU A O 1
ATOM 1438 N N . LEU A 1 179 ? 8.409 -11.578 -13.104 1.00 98.31 179 LEU A N 1
ATOM 1439 C CA . LEU A 1 179 ? 8.414 -10.579 -14.173 1.00 98.31 179 LEU A CA 1
ATOM 1440 C C . LEU A 1 179 ? 9.717 -9.778 -14.180 1.00 98.31 179 LEU A C 1
ATOM 1442 O O . LEU A 1 179 ? 10.329 -9.623 -15.235 1.00 98.31 179 LEU A O 1
ATOM 1446 N N . ALA A 1 180 ? 10.173 -9.303 -13.020 1.00 98.44 180 ALA A N 1
ATOM 1447 C CA . ALA A 1 180 ? 11.414 -8.546 -12.913 1.00 98.44 180 ALA A CA 1
ATOM 1448 C C . ALA A 1 180 ? 12.634 -9.376 -13.337 1.00 98.44 180 ALA A C 1
ATOM 1450 O O . ALA A 1 180 ? 13.478 -8.885 -14.090 1.00 98.44 180 ALA A O 1
ATOM 1451 N N . ALA A 1 181 ? 12.715 -10.637 -12.899 1.00 98.38 181 ALA A N 1
ATOM 1452 C CA . ALA A 1 181 ? 13.775 -11.557 -13.300 1.00 98.38 181 ALA A CA 1
ATOM 1453 C C . ALA A 1 181 ? 13.773 -11.791 -14.820 1.00 98.38 181 ALA A C 1
ATOM 1455 O O . ALA A 1 181 ? 14.811 -11.655 -15.471 1.00 98.38 181 ALA A O 1
ATOM 1456 N N . THR A 1 182 ? 12.597 -12.052 -15.396 1.00 98.00 182 THR A N 1
ATOM 1457 C CA . THR A 1 182 ? 12.425 -12.257 -16.841 1.00 98.00 182 THR A CA 1
ATOM 1458 C C . THR A 1 182 ? 12.837 -11.018 -17.631 1.00 98.00 182 THR A C 1
ATOM 1460 O O . THR A 1 182 ? 13.657 -11.114 -18.543 1.00 98.00 182 THR A O 1
ATOM 1463 N N . MET A 1 183 ? 12.335 -9.837 -17.253 1.00 96.50 183 MET A N 1
ATOM 1464 C CA . MET A 1 183 ? 12.661 -8.574 -17.920 1.00 96.50 183 MET A CA 1
ATOM 1465 C C . MET A 1 183 ? 14.169 -8.322 -17.925 1.00 96.50 183 MET A C 1
ATOM 1467 O O . MET A 1 183 ? 14.726 -8.014 -18.977 1.00 96.50 183 MET A O 1
ATOM 1471 N N . ARG A 1 184 ? 14.843 -8.525 -16.786 1.00 97.25 184 ARG A N 1
ATOM 1472 C CA . ARG A 1 184 ? 16.304 -8.394 -16.667 1.00 97.25 184 ARG A CA 1
ATOM 1473 C C . ARG A 1 184 ? 17.055 -9.374 -17.566 1.00 97.25 184 ARG A C 1
ATOM 1475 O O . ARG A 1 184 ? 18.028 -8.975 -18.196 1.00 97.25 184 ARG A O 1
ATOM 1482 N N . ALA A 1 185 ? 16.603 -10.624 -17.651 1.00 96.94 185 ALA A N 1
ATOM 1483 C CA . ALA A 1 185 ? 17.231 -11.646 -18.486 1.00 96.94 185 ALA A CA 1
ATOM 1484 C C . ALA A 1 185 ? 17.056 -11.379 -19.991 1.00 96.94 185 ALA A C 1
ATOM 1486 O O . ALA A 1 185 ? 17.954 -11.666 -20.781 1.00 96.94 185 ALA A O 1
ATOM 1487 N N . THR A 1 186 ? 15.910 -10.828 -20.399 1.00 95.44 186 THR A N 1
ATOM 1488 C CA . THR A 1 186 ? 15.591 -10.591 -21.818 1.00 95.44 186 THR A CA 1
ATOM 1489 C C . THR A 1 186 ? 15.987 -9.207 -22.330 1.00 95.44 186 THR A C 1
ATOM 1491 O O . THR A 1 186 ? 15.927 -8.962 -23.537 1.00 95.44 186 THR A O 1
ATOM 1494 N N . HIS A 1 187 ? 16.377 -8.288 -21.444 1.00 92.75 187 HIS A N 1
ATOM 1495 C CA . HIS A 1 187 ? 16.754 -6.932 -21.825 1.00 92.75 187 HIS A CA 1
ATOM 1496 C C . HIS A 1 187 ? 18.087 -6.939 -22.587 1.00 92.75 187 HIS A C 1
ATOM 1498 O O . HIS A 1 187 ? 19.156 -7.154 -22.014 1.00 92.75 187 HIS A O 1
ATOM 1504 N N . LYS A 1 188 ? 18.024 -6.706 -23.902 1.00 78.44 188 LYS A N 1
ATOM 1505 C CA . LYS A 1 188 ? 19.214 -6.494 -24.732 1.00 78.44 188 LYS A CA 1
ATOM 1506 C C . LYS A 1 188 ? 19.744 -5.083 -24.466 1.00 78.44 188 LYS A C 1
ATOM 1508 O O . LYS A 1 188 ? 18.996 -4.126 -24.648 1.00 78.44 188 LYS A O 1
ATOM 1513 N N . LYS A 1 189 ? 20.996 -4.995 -24.011 1.00 59.75 189 LYS A N 1
ATOM 1514 C CA . LYS A 1 189 ? 21.726 -3.729 -23.850 1.00 59.75 189 LYS A CA 1
ATOM 1515 C C . LYS A 1 189 ? 21.968 -3.047 -25.190 1.00 59.75 189 LYS A C 1
ATOM 1517 O O . LYS A 1 189 ? 22.201 -3.785 -26.175 1.00 59.75 189 LYS A O 1
#

Sequence (189 aa):
LHLPAAPHRHADQDPTLQALGVLDPATRTPPPVLDAVKAVDLARLTKEAFDAPRNKMIGICSKCHSTEYVKEQLKMGDDIMMKADRMMGEAIQIVADLYKDGIIKKPADYPHNYPNFLFFMRTGGKDLLNYSYIDQVLFQMYMRDRMRAYQGFFHVNPDYAYWYGWAMMSKDLGEIKELAATMRATHKK

pLDDT: mean 88.76, std 12.89, range [41.62, 98.81]